Protein AF-A0A938SG08-F1 (afdb_monomer_lite)

pLDDT: mean 82.64, std 17.96, range [33.72, 98.5]

Sequence (272 aa):
MPSDNRFRETLALLFSLLLSTTVLPAADKDSDGDGLSDELEQELALLPAVKQELRPVCASKDEKYTDEQAKVNAPDILSLEACHVGGPRLLFKVTFARPPVFANAAFIIYADFDNNPATGRQDEPSHRGVDVMVALVNDQMSLSFHNPAFRAENTAIVGAKRVGNAAYITLDTVLPDKADKIPLGLHLLSQRQGGRGDSTPHVVAELPRSAQQEVPKVTRKGTPDLRPLSDYRFHNGLAKLEKLEDKGLTHKQVAPAQPIQFGRPKPAPIFA

Structure (mmCIF, N/CA/C/O backbone):
data_AF-A0A938SG08-F1
#
_entry.id   AF-A0A938SG08-F1
#
loop_
_atom_site.group_PDB
_atom_site.id
_atom_site.type_symbol
_atom_site.label_atom_id
_atom_site.label_alt_id
_atom_site.label_comp_id
_atom_site.label_asym_id
_atom_site.label_entity_id
_atom_site.label_seq_id
_atom_site.pdbx_PDB_ins_code
_atom_site.Cartn_x
_atom_site.Cartn_y
_atom_site.Cartn_z
_atom_site.occupancy
_atom_site.B_iso_or_equiv
_atom_site.auth_seq_id
_atom_site.auth_comp_id
_atom_site.auth_asym_id
_atom_site.auth_atom_id
_atom_site.pdbx_PDB_model_num
ATOM 1 N N . MET A 1 1 ? 10.155 84.539 38.901 1.00 33.72 1 MET A N 1
ATOM 2 C CA . MET A 1 1 ? 9.630 83.367 39.639 1.00 33.72 1 MET A CA 1
ATOM 3 C C . MET A 1 1 ? 8.202 83.099 39.172 1.00 33.72 1 MET A C 1
ATOM 5 O O . MET A 1 1 ? 7.560 84.057 38.768 1.00 33.72 1 MET A O 1
ATOM 9 N N . PRO A 1 2 ? 7.781 81.828 39.091 1.00 54.47 2 PRO A N 1
ATOM 10 C CA . PRO A 1 2 ? 7.306 81.218 37.843 1.00 54.47 2 PRO A CA 1
ATOM 11 C C . PRO A 1 2 ? 5.842 80.746 37.889 1.00 54.47 2 PRO A C 1
ATOM 13 O O . PRO A 1 2 ? 5.241 80.707 38.958 1.00 54.47 2 PRO A O 1
ATOM 16 N N . SER A 1 3 ? 5.311 80.348 36.728 1.00 45.09 3 SER A N 1
ATOM 17 C CA . SER A 1 3 ? 4.481 79.144 36.475 1.00 45.09 3 SER A CA 1
ATOM 18 C C . SER A 1 3 ? 3.617 79.350 35.216 1.00 45.09 3 SER A C 1
ATOM 20 O O . SER A 1 3 ? 3.259 80.479 34.906 1.00 45.09 3 SER A O 1
ATOM 22 N N . ASP A 1 4 ? 3.132 78.347 34.493 1.00 50.81 4 ASP A N 1
ATOM 23 C CA . ASP A 1 4 ? 3.703 77.148 33.866 1.00 50.81 4 ASP A CA 1
ATOM 24 C C . ASP A 1 4 ? 2.595 76.599 32.927 1.00 50.81 4 ASP A C 1
ATOM 26 O O . ASP A 1 4 ? 1.425 76.917 33.133 1.00 50.81 4 ASP A O 1
ATOM 30 N N . ASN A 1 5 ? 2.954 75.721 31.980 1.00 45.94 5 ASN A N 1
ATOM 31 C CA . ASN A 1 5 ? 2.087 74.767 31.236 1.00 45.94 5 ASN A CA 1
ATOM 32 C C . ASN A 1 5 ? 1.083 75.323 30.195 1.00 45.94 5 ASN A C 1
ATOM 34 O O . ASN A 1 5 ? 0.152 76.041 30.526 1.00 45.94 5 ASN A O 1
ATOM 38 N N . ARG A 1 6 ? 1.235 75.113 28.872 1.00 49.12 6 ARG A N 1
ATOM 39 C CA . ARG A 1 6 ? 1.272 73.885 28.021 1.00 49.12 6 ARG A CA 1
ATOM 40 C C . ARG A 1 6 ? -0.013 73.029 28.013 1.00 49.12 6 ARG A C 1
ATOM 42 O O . ARG A 1 6 ? -0.552 72.736 29.069 1.00 49.12 6 ARG A O 1
ATOM 49 N N . PHE A 1 7 ? -0.309 72.492 26.810 1.00 44.06 7 PHE A N 1
ATOM 50 C CA . PHE A 1 7 ? -1.315 71.470 26.410 1.00 44.06 7 PHE A CA 1
ATOM 51 C C . PHE A 1 7 ? -2.740 72.045 26.150 1.00 44.06 7 PHE A C 1
ATOM 53 O O . PHE A 1 7 ? -3.183 72.883 26.913 1.00 44.06 7 PHE A O 1
ATOM 60 N N . ARG A 1 8 ? -3.540 71.692 25.119 1.00 45.06 8 ARG A N 1
ATOM 61 C CA . ARG A 1 8 ? -3.579 70.533 24.200 1.00 45.06 8 ARG A CA 1
ATOM 62 C C . ARG A 1 8 ? -4.667 70.675 23.103 1.00 45.06 8 ARG A C 1
ATOM 64 O O . ARG A 1 8 ? -5.687 71.286 23.380 1.00 45.06 8 ARG A O 1
ATOM 71 N N . GLU A 1 9 ? -4.455 69.961 21.980 1.00 45.62 9 GLU A N 1
ATOM 72 C CA . GLU A 1 9 ? -5.449 69.211 21.151 1.00 45.62 9 GLU A CA 1
ATOM 73 C C . GLU A 1 9 ? -6.459 69.997 20.273 1.00 45.62 9 GLU A C 1
ATOM 75 O O . GLU A 1 9 ? -6.878 71.082 20.628 1.00 45.62 9 GLU A O 1
ATOM 80 N N . THR A 1 10 ? -6.897 69.564 19.079 1.00 44.88 10 THR A N 1
ATOM 81 C CA . THR A 1 10 ? -6.911 68.247 18.405 1.00 44.88 10 THR A CA 1
ATOM 82 C C . THR A 1 10 ? -7.099 68.473 16.887 1.00 44.88 10 THR A C 1
ATOM 84 O O . THR A 1 10 ? -8.020 69.185 16.496 1.00 44.88 10 THR A O 1
ATOM 87 N N . LEU A 1 11 ? -6.297 67.851 16.010 1.00 43.88 11 LEU A N 1
ATOM 88 C CA . LEU A 1 11 ? -6.600 67.748 14.570 1.00 43.88 11 LEU A CA 1
ATOM 89 C C . LEU A 1 11 ? -6.639 66.261 14.200 1.00 43.88 11 LEU A C 1
ATOM 91 O O . LEU A 1 11 ? -5.627 65.565 14.280 1.00 43.88 11 LEU A O 1
ATOM 95 N N . ALA A 1 12 ? -7.836 65.768 13.889 1.00 43.56 12 ALA A N 1
ATOM 96 C CA . ALA A 1 12 ? -8.117 64.362 13.634 1.00 43.56 12 ALA A CA 1
ATOM 97 C C . ALA A 1 12 ? -7.621 63.931 12.244 1.00 43.56 12 ALA A C 1
ATOM 99 O O . ALA A 1 12 ? -8.048 64.473 11.225 1.00 43.56 12 ALA A O 1
ATOM 100 N N . LEU A 1 13 ? -6.744 62.926 12.211 1.00 42.75 13 LEU A N 1
ATOM 101 C CA . LEU A 1 13 ? -6.350 62.207 11.002 1.00 42.75 13 LEU A CA 1
ATOM 102 C C . LEU A 1 13 ? -7.335 61.044 10.781 1.00 42.75 13 LEU A C 1
ATOM 104 O O . LEU A 1 13 ? -7.407 60.131 11.602 1.00 42.75 13 LEU A O 1
ATOM 108 N N . LEU A 1 14 ? -8.086 61.068 9.676 1.00 41.94 14 LEU A N 1
ATOM 109 C CA . LEU A 1 14 ? -8.883 59.929 9.214 1.00 41.94 14 LEU A CA 1
ATOM 110 C C . LEU A 1 14 ? -7.944 58.864 8.623 1.00 41.94 14 LEU A C 1
ATOM 112 O O . LEU A 1 14 ? -7.430 59.026 7.519 1.00 41.94 14 LEU A O 1
ATOM 116 N N . PHE A 1 15 ? -7.740 57.764 9.346 1.00 43.41 15 PHE A N 1
ATOM 117 C CA . PHE A 1 15 ? -7.123 56.547 8.818 1.00 43.41 15 PHE A CA 1
ATOM 118 C C . PHE A 1 15 ? -8.237 55.627 8.301 1.00 43.41 15 PHE A C 1
ATOM 120 O O . PHE A 1 15 ? -8.986 55.043 9.081 1.00 43.41 15 PHE A O 1
ATOM 127 N N . SER A 1 16 ? -8.379 55.524 6.978 1.00 45.75 16 SER A N 1
ATOM 128 C CA . SER A 1 16 ? -9.264 54.541 6.348 1.00 45.75 16 SER A CA 1
ATOM 129 C C . SER A 1 16 ? -8.534 53.197 6.301 1.00 45.75 16 SER A C 1
ATOM 131 O O . SER A 1 16 ? -7.593 53.012 5.530 1.00 45.75 16 SER A O 1
ATOM 133 N N . LEU A 1 17 ? -8.918 52.284 7.193 1.00 42.62 17 LEU A N 1
ATOM 134 C CA . LEU A 1 17 ? -8.375 50.934 7.284 1.00 42.62 17 LEU A CA 1
ATOM 135 C C . LEU A 1 17 ? -9.114 50.041 6.272 1.00 42.62 17 LEU A C 1
ATOM 137 O O . LEU A 1 17 ? -10.228 49.591 6.535 1.00 42.62 17 LEU A O 1
ATOM 141 N N . LEU A 1 18 ? -8.509 49.793 5.104 1.00 44.12 18 LEU A N 1
ATOM 142 C CA . LEU A 1 18 ? -8.930 48.696 4.229 1.00 44.12 18 LEU A CA 1
ATOM 143 C C . LEU A 1 18 ? -8.655 47.370 4.957 1.00 44.12 18 LEU A C 1
ATOM 145 O O . LEU A 1 18 ? -7.508 46.934 5.058 1.00 44.12 18 LEU A O 1
ATOM 149 N N . LEU A 1 19 ? -9.706 46.724 5.466 1.00 45.16 19 LEU A N 1
ATOM 150 C CA . LEU A 1 19 ? -9.659 45.326 5.890 1.00 45.16 19 LEU A CA 1
ATOM 151 C C . LEU A 1 19 ? -9.521 44.447 4.637 1.00 45.16 19 LEU A C 1
ATOM 153 O O . LEU A 1 19 ? -10.510 44.070 4.012 1.00 45.16 19 LEU A O 1
ATOM 157 N N . SER A 1 20 ? -8.285 44.121 4.265 1.00 48.75 20 SER A N 1
ATOM 158 C CA . SER A 1 20 ? -8.005 42.992 3.378 1.00 48.75 20 SER A CA 1
ATOM 159 C C . SER A 1 20 ? -8.325 41.705 4.137 1.00 48.75 20 SER A C 1
ATOM 161 O O . SER A 1 20 ? -7.532 41.242 4.954 1.00 48.75 20 SER A O 1
ATOM 163 N N . THR A 1 21 ? -9.503 41.133 3.899 1.00 49.81 21 THR A N 1
ATOM 164 C CA . THR A 1 21 ? -9.855 39.783 4.342 1.00 49.81 21 THR A CA 1
ATOM 165 C C . THR A 1 21 ? -9.034 38.783 3.540 1.00 49.81 21 THR A C 1
ATOM 167 O O . THR A 1 21 ? -9.417 38.333 2.462 1.00 49.81 21 THR A O 1
ATOM 170 N N . THR A 1 22 ? -7.858 38.437 4.055 1.00 47.00 22 THR A N 1
ATOM 171 C CA . THR A 1 22 ? -7.107 37.280 3.577 1.00 47.00 22 THR A CA 1
ATOM 172 C C . THR A 1 22 ? -7.912 36.037 3.938 1.00 47.00 22 THR A C 1
ATOM 174 O O . THR A 1 22 ? -7.916 35.610 5.093 1.00 47.00 22 THR A O 1
ATOM 177 N N . VAL A 1 23 ? -8.638 35.484 2.966 1.00 49.00 23 VAL A N 1
ATOM 178 C CA . VAL A 1 23 ? -9.197 34.134 3.061 1.00 49.00 23 VAL A CA 1
ATOM 179 C C . VAL A 1 23 ? -8.004 33.185 3.113 1.00 49.00 23 VAL A C 1
ATOM 181 O O . VAL A 1 23 ? -7.408 32.863 2.088 1.00 49.00 23 VAL A O 1
ATOM 184 N N . LEU A 1 24 ? -7.596 32.809 4.323 1.00 42.16 24 LEU A N 1
ATOM 185 C CA . LEU A 1 24 ? -6.696 31.681 4.499 1.00 42.16 24 LEU A CA 1
A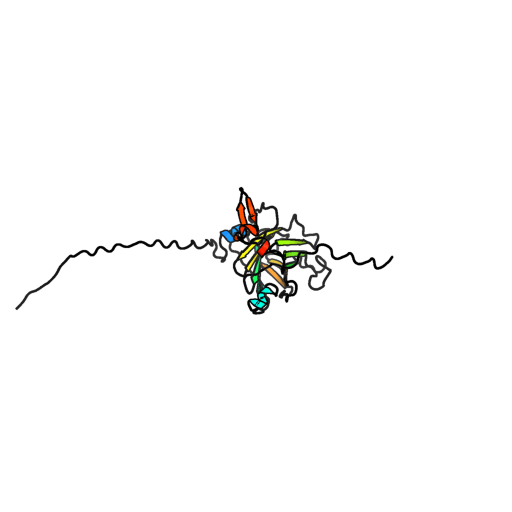TOM 186 C C . LEU A 1 24 ? -7.444 30.440 3.989 1.00 42.16 24 LEU A C 1
ATOM 188 O O . LEU A 1 24 ? -8.592 30.246 4.403 1.00 42.16 24 LEU A O 1
ATOM 192 N N . PRO A 1 25 ? -6.865 29.631 3.082 1.00 49.00 25 PRO A N 1
ATOM 193 C CA . PRO A 1 25 ? -7.415 28.314 2.795 1.00 49.00 25 PRO A CA 1
ATOM 194 C C . PRO A 1 25 ? -7.646 27.586 4.120 1.00 49.00 25 PRO A C 1
ATOM 196 O O . PRO A 1 25 ? -6.759 27.557 4.976 1.00 49.00 25 PRO A O 1
ATOM 199 N N . ALA A 1 26 ? -8.867 27.085 4.314 1.00 53.28 26 ALA A N 1
ATOM 200 C CA . ALA A 1 26 ? -9.184 26.260 5.466 1.00 53.28 26 ALA A CA 1
ATOM 201 C C . ALA A 1 26 ? -8.194 25.094 5.462 1.00 53.28 26 ALA A C 1
ATOM 203 O O . ALA A 1 26 ? -8.104 24.375 4.471 1.00 53.28 26 ALA A O 1
ATOM 204 N N . ALA A 1 27 ? -7.398 24.970 6.523 1.00 59.72 27 ALA A N 1
ATOM 205 C CA . ALA A 1 27 ? -6.615 23.766 6.719 1.00 59.72 27 ALA A CA 1
ATOM 206 C C . ALA A 1 27 ? -7.602 22.599 6.791 1.00 59.72 27 ALA A C 1
ATOM 208 O O . ALA A 1 27 ? -8.601 22.695 7.515 1.00 59.72 27 ALA A O 1
ATOM 209 N N . ASP A 1 28 ? -7.342 21.543 6.025 1.00 78.25 28 ASP A N 1
ATOM 210 C CA . ASP A 1 28 ? -8.148 20.335 6.104 1.00 78.25 28 ASP A CA 1
ATOM 211 C C . ASP A 1 28 ? -8.128 19.851 7.557 1.00 78.25 28 ASP A C 1
ATOM 213 O O . ASP A 1 28 ? -7.075 19.769 8.194 1.00 78.25 28 ASP A O 1
ATOM 217 N N . LYS A 1 29 ? -9.316 19.632 8.117 1.00 89.31 29 LYS A N 1
ATOM 218 C CA . LYS A 1 29 ? -9.482 19.243 9.517 1.00 89.31 29 LYS A CA 1
ATOM 219 C C . LYS A 1 29 ? -8.911 17.838 9.712 1.00 89.31 29 LYS A C 1
ATOM 221 O O . LYS A 1 29 ? -9.226 16.969 8.916 1.00 89.31 29 LYS A O 1
ATOM 226 N N . ASP A 1 30 ? -8.105 17.647 10.748 1.00 91.94 30 ASP A N 1
ATOM 227 C CA . ASP A 1 30 ? -7.587 16.360 11.233 1.00 91.94 30 ASP A CA 1
ATOM 228 C C . ASP A 1 30 ? -8.098 16.225 12.675 1.00 91.94 30 ASP A C 1
ATOM 230 O O . ASP A 1 30 ? -7.676 16.972 13.567 1.00 91.94 30 ASP A O 1
ATOM 234 N N . SER A 1 31 ? -9.136 15.410 12.876 1.00 91.19 31 SER A N 1
ATOM 235 C CA . SER A 1 31 ? -9.877 15.378 14.143 1.00 91.19 31 SER A CA 1
ATOM 236 C C . SER A 1 31 ? -9.191 14.582 15.245 1.00 91.19 31 SER A C 1
ATOM 238 O O . SER A 1 31 ? -9.491 14.823 16.419 1.00 91.19 31 SER A O 1
ATOM 240 N N . ASP A 1 32 ? -8.310 13.647 14.904 1.00 90.38 32 ASP A N 1
ATOM 241 C CA . ASP A 1 32 ? -7.647 12.757 15.859 1.00 90.38 32 ASP A CA 1
ATOM 242 C C . ASP A 1 32 ? -6.125 12.978 15.966 1.00 90.38 32 ASP A C 1
ATOM 244 O O . ASP A 1 32 ? -5.476 12.442 16.876 1.00 90.38 32 ASP A O 1
ATOM 248 N N . GLY A 1 33 ? -5.573 13.852 15.121 1.00 91.12 33 GLY A N 1
ATOM 249 C CA . GLY A 1 33 ? -4.184 14.288 15.144 1.00 91.12 33 GLY A CA 1
ATOM 250 C C . GLY A 1 33 ? -3.214 13.214 14.665 1.00 91.12 33 GLY A C 1
ATOM 251 O O . GLY A 1 33 ? -2.090 13.136 15.184 1.00 91.12 33 GLY A O 1
ATOM 252 N N . ASP A 1 34 ? -3.642 12.337 13.760 1.00 88.88 34 ASP A N 1
ATOM 253 C CA . ASP A 1 34 ? -2.812 11.276 13.196 1.00 88.88 34 ASP A CA 1
ATOM 254 C C . ASP A 1 34 ? -2.030 11.701 11.937 1.00 88.88 34 ASP A C 1
ATOM 256 O O . ASP A 1 34 ? -1.117 10.990 11.498 1.00 88.88 34 ASP A O 1
ATOM 260 N N . GLY A 1 35 ? -2.298 12.911 11.433 1.00 90.88 35 GLY A N 1
ATOM 261 C CA . GLY A 1 35 ? -1.663 13.485 10.252 1.00 90.88 35 GLY A CA 1
ATOM 262 C C . GLY A 1 35 ? -2.373 13.162 8.935 1.00 90.88 35 GLY A C 1
ATOM 263 O O . GLY A 1 35 ? -1.843 13.509 7.874 1.00 90.88 35 GLY A O 1
ATOM 264 N N . LEU A 1 36 ? -3.537 12.511 8.974 1.00 91.38 36 LEU A N 1
ATOM 265 C CA . LEU A 1 36 ? -4.473 12.374 7.864 1.00 91.38 36 LEU A CA 1
ATOM 266 C C . LEU A 1 36 ? -5.603 13.393 8.043 1.00 91.38 36 LEU A C 1
ATOM 268 O O . LEU A 1 36 ? -6.063 13.656 9.145 1.00 91.38 36 LEU A O 1
ATOM 272 N N . SER A 1 37 ? -6.056 14.007 6.951 1.00 92.56 37 SER A N 1
ATOM 273 C CA . SER A 1 37 ? -7.246 14.853 7.032 1.00 92.56 37 SER A CA 1
ATOM 274 C C . SER A 1 37 ? -8.517 14.009 7.094 1.00 92.56 37 SER A C 1
ATOM 276 O O . SER A 1 37 ? -8.606 12.985 6.416 1.00 92.56 37 SER A O 1
ATOM 278 N N . ASP A 1 38 ? -9.548 14.514 7.774 1.00 89.56 38 ASP A N 1
ATOM 279 C CA . ASP A 1 38 ? -10.891 13.928 7.853 1.00 89.56 38 ASP A CA 1
ATOM 280 C C . ASP A 1 38 ? -11.427 13.568 6.447 1.00 89.56 38 ASP A C 1
ATOM 282 O O . ASP A 1 38 ? -12.148 12.585 6.269 1.00 89.56 38 ASP A O 1
ATOM 286 N N . GLU A 1 39 ? -11.104 14.379 5.430 1.00 89.19 39 GLU A N 1
ATOM 287 C CA . GLU A 1 39 ? -11.477 14.127 4.033 1.00 89.19 39 GLU A CA 1
ATOM 288 C C . GLU A 1 39 ? -10.722 12.928 3.444 1.00 89.19 39 GLU A C 1
ATOM 290 O O . GLU A 1 39 ? -11.343 12.036 2.860 1.00 89.19 39 GLU A O 1
ATOM 295 N N . LEU A 1 40 ? -9.398 12.872 3.622 1.00 90.25 40 LEU A N 1
ATOM 296 C CA . LEU A 1 40 ? -8.583 11.743 3.177 1.00 90.25 40 LEU A CA 1
ATOM 297 C C . LEU A 1 40 ? -9.031 10.447 3.856 1.00 90.25 40 LEU A C 1
ATOM 299 O O . LEU A 1 40 ? -9.154 9.411 3.204 1.00 90.25 40 LEU A O 1
ATOM 303 N N . GLU A 1 41 ? -9.316 10.502 5.149 1.00 92.50 41 GLU A N 1
ATOM 304 C CA . GLU A 1 41 ? -9.817 9.366 5.909 1.00 92.50 41 GLU A CA 1
ATOM 305 C C . GLU A 1 41 ? -11.151 8.863 5.362 1.00 92.50 41 GLU A C 1
ATOM 307 O O . GLU A 1 41 ? -11.314 7.663 5.141 1.00 92.50 41 GLU A O 1
ATOM 312 N N . GLN A 1 42 ? -12.085 9.759 5.043 1.00 90.75 42 GLN A N 1
ATOM 313 C CA . GLN A 1 42 ? -13.345 9.379 4.403 1.00 90.75 42 GLN A CA 1
ATOM 314 C C . GLN A 1 42 ? -13.128 8.729 3.031 1.00 90.75 42 GLN A C 1
ATOM 316 O O . GLN A 1 42 ? -13.762 7.714 2.726 1.00 90.75 42 GLN A O 1
ATOM 321 N N . GLU A 1 43 ? -12.220 9.261 2.207 1.00 89.62 43 GLU A N 1
ATOM 322 C CA . GLU A 1 43 ? -11.871 8.665 0.910 1.00 89.62 43 GLU A CA 1
ATOM 323 C C . GLU A 1 43 ? -11.239 7.271 1.046 1.00 89.62 43 GLU A C 1
ATOM 325 O O . GLU A 1 43 ? -11.463 6.398 0.200 1.00 89.62 43 GLU A O 1
ATOM 330 N N . LEU A 1 44 ? -10.475 7.060 2.118 1.00 92.69 44 LEU A N 1
ATOM 331 C CA . LEU A 1 44 ? -9.842 5.793 2.478 1.00 92.69 44 LEU A CA 1
ATOM 332 C C . LEU A 1 44 ? -10.768 4.858 3.270 1.00 92.69 44 LEU A C 1
ATOM 334 O O . LEU A 1 44 ? -10.342 3.764 3.646 1.00 92.69 44 LEU A O 1
ATOM 338 N N . ALA A 1 45 ? -12.028 5.250 3.487 1.00 93.38 45 ALA A N 1
ATOM 339 C CA . ALA A 1 45 ? -13.008 4.528 4.293 1.00 93.38 45 ALA A CA 1
ATOM 340 C C . ALA A 1 45 ? -12.526 4.251 5.734 1.00 93.38 45 ALA A C 1
ATOM 342 O O . ALA A 1 45 ? -12.722 3.161 6.277 1.00 93.38 45 ALA A O 1
ATOM 343 N N . LEU A 1 46 ? -11.900 5.242 6.356 1.00 93.06 46 LEU A N 1
ATOM 344 C CA . LEU A 1 46 ? -11.452 5.252 7.748 1.00 93.06 46 LEU A CA 1
ATOM 345 C C . LEU A 1 46 ? -12.446 6.034 8.624 1.00 93.06 46 LEU A C 1
ATOM 347 O O . LEU A 1 46 ? -13.409 6.621 8.123 1.00 93.06 46 LEU A O 1
ATOM 351 N N . LEU A 1 47 ? -12.258 5.985 9.944 1.00 91.62 47 LEU A N 1
ATOM 352 C CA . LEU A 1 47 ? -13.066 6.741 10.903 1.00 91.62 47 LEU A CA 1
ATOM 353 C C . LEU A 1 47 ? -12.294 7.990 11.337 1.00 91.62 47 LEU A C 1
ATOM 355 O O . LEU A 1 47 ? -11.349 7.810 12.095 1.00 91.62 47 LEU A O 1
ATOM 359 N N . PRO A 1 48 ? -12.750 9.213 11.000 1.00 90.81 48 PRO A N 1
ATOM 360 C CA . PRO A 1 48 ? -11.966 10.421 11.269 1.00 90.81 48 PRO A CA 1
ATOM 361 C C . PRO A 1 48 ? -11.647 10.741 12.730 1.00 90.81 48 PRO A C 1
ATOM 363 O O . PRO A 1 48 ? -10.874 11.630 13.044 1.00 90.81 48 PRO A O 1
ATOM 366 N N . ALA A 1 49 ? -12.331 10.084 13.662 1.00 89.25 49 ALA A N 1
ATOM 367 C CA . ALA A 1 49 ? -12.139 10.297 15.092 1.00 89.25 49 ALA A CA 1
ATOM 368 C C . ALA A 1 49 ? -11.265 9.207 15.739 1.00 89.25 49 ALA A C 1
ATOM 370 O O . ALA A 1 49 ? -11.236 9.110 16.968 1.00 89.25 49 ALA A O 1
ATOM 371 N N . VAL A 1 50 ? -10.645 8.329 14.944 1.00 90.12 50 VAL A N 1
ATOM 372 C CA . VAL A 1 50 ? -9.919 7.150 15.425 1.00 90.12 50 VAL A CA 1
ATOM 373 C C . VAL A 1 50 ? -8.525 7.126 14.823 1.00 90.12 50 VAL A C 1
ATOM 375 O O . VAL A 1 50 ? -8.341 6.692 13.692 1.00 90.12 50 VAL A O 1
ATOM 378 N N . LYS A 1 51 ? -7.545 7.468 15.659 1.00 92.62 51 LYS A N 1
ATOM 379 C CA . LYS A 1 51 ? -6.139 7.572 15.276 1.00 92.62 51 LYS A CA 1
ATOM 380 C C . LYS A 1 51 ? -5.608 6.309 14.597 1.00 92.62 51 LYS A C 1
ATOM 382 O O . LYS A 1 51 ? -5.641 5.229 15.197 1.00 92.62 51 LYS A O 1
ATOM 387 N N . GLN A 1 52 ? -5.002 6.450 13.417 1.00 94.62 52 GLN A N 1
ATOM 388 C CA . GLN A 1 52 ? -4.325 5.346 12.738 1.00 94.62 52 GLN A CA 1
ATOM 389 C C . GLN A 1 52 ? -2.867 5.195 13.197 1.00 94.62 52 GLN A C 1
ATOM 391 O O . GLN A 1 52 ? -1.983 5.994 12.889 1.00 94.62 52 GLN A O 1
ATOM 396 N N . GLU A 1 53 ? -2.569 4.107 13.911 1.00 92.75 53 GLU A N 1
ATOM 397 C CA . GLU A 1 53 ? -1.204 3.798 14.359 1.00 92.75 53 GLU A CA 1
ATOM 398 C C . GLU A 1 53 ? -0.393 3.047 13.294 1.00 92.75 53 GLU A C 1
ATOM 400 O O . GLU A 1 53 ? -0.176 1.835 13.389 1.00 92.75 53 GLU A O 1
ATOM 405 N N . LEU A 1 54 ? 0.080 3.766 12.275 1.00 96.00 54 LEU A N 1
ATOM 406 C CA . LEU A 1 54 ? 0.969 3.212 11.252 1.00 96.00 54 LEU A CA 1
ATOM 407 C C . LEU A 1 54 ? 2.277 2.686 11.865 1.00 96.00 54 LEU A C 1
ATOM 409 O O . LEU A 1 54 ? 2.993 3.387 12.583 1.00 96.00 54 LEU A O 1
ATOM 413 N N . ARG A 1 55 ? 2.591 1.420 11.575 1.00 96.69 55 ARG A N 1
ATOM 414 C CA . ARG A 1 55 ? 3.821 0.747 11.996 1.00 96.69 55 ARG A CA 1
ATOM 415 C C . ARG A 1 55 ? 4.736 0.527 10.795 1.00 96.69 55 ARG A C 1
ATOM 417 O O . ARG A 1 55 ? 4.257 0.050 9.766 1.00 96.69 55 ARG A O 1
ATOM 424 N N . PRO A 1 56 ? 6.043 0.814 10.912 1.00 96.81 56 PRO A N 1
ATOM 425 C CA . PRO A 1 56 ? 7.005 0.472 9.873 1.00 96.81 56 PRO A CA 1
ATOM 426 C C . PRO A 1 56 ? 7.013 -1.036 9.608 1.00 96.81 56 PRO A C 1
ATOM 428 O O . PRO A 1 56 ? 7.105 -1.828 10.545 1.00 96.81 56 PRO A O 1
ATOM 431 N N . VAL A 1 57 ? 6.943 -1.421 8.336 1.00 97.06 57 VAL A N 1
ATOM 432 C CA . VAL A 1 57 ? 7.013 -2.818 7.882 1.00 97.06 57 VAL A CA 1
ATOM 433 C C . VAL A 1 57 ? 8.355 -3.075 7.211 1.00 97.06 57 VAL A C 1
ATOM 435 O O . VAL A 1 57 ? 9.117 -3.938 7.637 1.00 97.06 57 VAL A O 1
ATOM 438 N N . CYS A 1 58 ? 8.668 -2.306 6.169 1.00 94.62 58 CYS A N 1
ATOM 439 C CA . CYS A 1 58 ? 9.928 -2.421 5.449 1.00 94.62 58 CYS A CA 1
ATOM 440 C C . CYS A 1 58 ? 10.356 -1.073 4.865 1.00 94.62 58 CYS A C 1
ATOM 442 O O . CYS A 1 58 ? 9.571 -0.128 4.766 1.00 94.62 58 CYS A O 1
ATOM 444 N N . ALA A 1 59 ? 11.627 -0.997 4.487 1.00 94.19 59 ALA A N 1
ATOM 445 C CA . ALA A 1 59 ? 12.214 0.151 3.819 1.00 94.19 59 ALA A CA 1
ATOM 446 C C . ALA A 1 59 ? 13.086 -0.317 2.652 1.00 94.19 59 ALA A C 1
ATOM 448 O O . ALA A 1 59 ? 13.617 -1.431 2.678 1.00 94.19 59 ALA A O 1
ATOM 449 N N . SER A 1 60 ? 13.239 0.544 1.651 1.00 93.88 60 SER A N 1
ATOM 450 C CA . SER A 1 60 ? 14.248 0.399 0.599 1.00 93.88 60 SER A CA 1
ATOM 451 C C . SER A 1 60 ? 15.217 1.579 0.662 1.00 93.88 60 SER A C 1
ATOM 453 O O . SER A 1 60 ? 15.024 2.544 1.408 1.00 93.88 60 SER A O 1
ATOM 455 N N . LYS A 1 61 ? 16.321 1.463 -0.068 1.00 94.50 61 LYS A N 1
ATOM 456 C CA . LYS A 1 61 ? 17.299 2.543 -0.181 1.00 94.50 61 LYS A CA 1
ATOM 457 C C . LYS A 1 61 ? 16.769 3.603 -1.142 1.00 94.50 61 LYS A C 1
ATOM 459 O O . LYS A 1 61 ? 16.305 3.263 -2.217 1.00 94.50 61 LYS A O 1
ATOM 464 N N . ASP A 1 62 ? 16.951 4.868 -0.785 1.00 96.06 62 ASP A N 1
ATOM 465 C CA . ASP A 1 62 ? 16.760 5.984 -1.713 1.00 96.06 62 ASP A CA 1
ATOM 466 C C . ASP A 1 62 ? 17.805 5.891 -2.838 1.00 96.06 62 ASP A C 1
ATOM 468 O O . ASP A 1 62 ? 19.014 6.008 -2.589 1.00 96.06 62 ASP A O 1
ATOM 472 N N . GLU A 1 63 ? 17.353 5.656 -4.070 1.00 95.50 63 GLU A N 1
ATOM 473 C CA . GLU A 1 63 ? 18.226 5.580 -5.244 1.00 95.50 63 GLU A CA 1
ATOM 474 C C . GLU A 1 63 ? 18.682 6.970 -5.716 1.00 95.50 63 GLU A C 1
ATOM 476 O O . GLU A 1 63 ? 19.577 7.074 -6.562 1.00 95.50 63 GLU A O 1
ATOM 481 N N . LYS A 1 64 ? 18.111 8.046 -5.155 1.00 95.44 64 LYS A N 1
ATOM 482 C CA . LYS A 1 64 ? 18.454 9.448 -5.431 1.00 95.44 64 LYS A CA 1
ATOM 483 C C . LYS A 1 64 ? 18.400 9.782 -6.914 1.00 95.44 64 LYS A C 1
ATOM 485 O O . LYS A 1 64 ? 19.248 10.515 -7.431 1.00 95.44 64 LYS A O 1
ATOM 490 N N . TYR A 1 65 ? 17.404 9.237 -7.611 1.00 95.31 65 TYR A N 1
ATOM 491 C CA . TYR A 1 65 ? 17.228 9.506 -9.031 1.00 95.31 65 TYR A CA 1
ATOM 492 C C . TYR A 1 65 ? 17.129 11.004 -9.293 1.00 95.31 65 TYR A C 1
ATOM 494 O O . TYR A 1 65 ? 16.419 11.728 -8.594 1.00 95.31 65 TYR A O 1
ATOM 502 N N . THR A 1 66 ? 17.808 11.459 -10.341 1.00 95.88 66 THR A N 1
ATOM 503 C CA . THR A 1 66 ? 17.545 12.769 -10.936 1.00 95.88 66 THR A CA 1
ATOM 504 C C . THR A 1 66 ? 16.170 12.777 -11.605 1.00 95.88 66 THR A C 1
ATOM 506 O O . THR A 1 66 ? 15.565 11.726 -11.836 1.00 95.88 66 THR A O 1
ATOM 509 N N . ASP A 1 67 ? 15.669 13.956 -11.971 1.00 93.00 67 ASP A N 1
ATOM 510 C CA . ASP A 1 67 ? 14.369 14.072 -12.644 1.00 93.00 67 ASP A CA 1
ATOM 511 C C . ASP A 1 67 ? 14.315 13.307 -13.971 1.00 93.00 67 ASP A C 1
ATOM 513 O O . ASP A 1 67 ? 13.287 12.719 -14.297 1.00 93.00 67 ASP A O 1
ATOM 517 N N . GLU A 1 68 ? 15.423 13.241 -14.715 1.00 93.69 68 GLU A N 1
ATOM 518 C CA . GLU A 1 68 ? 15.484 12.466 -15.958 1.00 93.69 68 GLU A CA 1
ATOM 519 C C . GLU A 1 68 ? 15.503 10.957 -15.705 1.00 93.69 68 GLU A C 1
ATOM 521 O O . GLU A 1 68 ? 14.829 10.199 -16.402 1.00 93.69 68 GLU A O 1
ATOM 526 N N . GLN A 1 69 ? 16.204 10.508 -14.663 1.00 95.31 69 GLN A N 1
ATOM 527 C CA . GLN A 1 69 ? 16.200 9.098 -14.269 1.00 95.31 69 GLN A CA 1
ATOM 528 C C . GLN A 1 69 ? 14.817 8.656 -13.776 1.00 95.31 69 GLN A C 1
ATOM 530 O O . GLN A 1 69 ? 14.361 7.568 -14.120 1.00 95.31 69 GLN A O 1
ATOM 535 N N . ALA A 1 70 ? 14.105 9.518 -13.048 1.00 93.38 70 ALA A N 1
ATOM 536 C CA . ALA A 1 70 ? 12.754 9.243 -12.564 1.00 93.38 70 ALA A CA 1
ATOM 537 C C . ALA A 1 70 ? 11.712 9.084 -13.688 1.00 93.38 70 ALA A C 1
ATOM 539 O O . ALA A 1 70 ? 10.683 8.442 -13.486 1.00 93.38 70 ALA A O 1
ATOM 540 N N . LYS A 1 71 ? 11.958 9.640 -14.884 1.00 91.31 71 LYS A N 1
ATOM 541 C CA . LYS A 1 71 ? 11.077 9.447 -16.052 1.00 91.31 71 LYS A CA 1
ATOM 542 C C . LYS A 1 71 ? 11.210 8.053 -16.663 1.00 91.31 71 LYS A C 1
ATOM 544 O O . LYS A 1 71 ? 10.251 7.562 -17.260 1.00 91.31 71 LYS A O 1
ATOM 549 N N . VAL A 1 72 ? 12.379 7.426 -16.543 1.00 94.69 72 VAL A N 1
ATOM 550 C CA . VAL A 1 72 ? 12.676 6.134 -17.183 1.00 94.69 72 VAL A CA 1
ATOM 551 C C . VAL A 1 72 ? 12.650 4.963 -16.210 1.00 94.69 72 VAL A C 1
ATOM 553 O O . VAL A 1 72 ? 12.311 3.861 -16.625 1.00 94.69 72 VAL A O 1
ATOM 556 N N . ASN A 1 73 ? 12.950 5.186 -14.931 1.00 96.00 73 ASN A N 1
ATOM 557 C CA . ASN A 1 73 ? 12.949 4.150 -13.900 1.00 96.00 73 ASN A CA 1
ATOM 558 C C . ASN A 1 73 ? 11.583 4.005 -13.226 1.00 96.00 73 ASN A C 1
ATOM 560 O O . ASN A 1 73 ? 10.698 4.856 -13.349 1.00 96.00 73 ASN A O 1
ATOM 564 N N . ALA A 1 74 ? 11.402 2.892 -12.522 1.00 96.00 74 ALA A N 1
ATOM 565 C CA . ALA A 1 74 ? 10.225 2.688 -11.697 1.00 96.00 74 ALA A CA 1
ATOM 566 C C . ALA A 1 74 ? 10.181 3.701 -10.533 1.00 96.00 74 ALA A C 1
ATOM 568 O O . ALA A 1 74 ? 11.233 4.203 -10.127 1.00 96.00 74 ALA A O 1
ATOM 569 N N . PRO A 1 75 ? 8.987 4.015 -9.994 1.00 96.62 75 PRO A N 1
ATOM 570 C CA . PRO A 1 75 ? 8.871 4.769 -8.749 1.00 96.62 75 PRO A CA 1
ATOM 571 C C . PRO A 1 75 ? 9.753 4.175 -7.644 1.00 96.62 75 PRO A C 1
ATOM 573 O O . PRO A 1 75 ? 9.655 2.981 -7.366 1.00 96.62 75 PRO A O 1
ATOM 576 N N . ASP A 1 76 ? 10.592 5.021 -7.054 1.00 97.44 76 ASP A N 1
ATOM 577 C CA . ASP A 1 76 ? 11.600 4.675 -6.046 1.00 97.44 76 ASP A CA 1
ATOM 578 C C . ASP A 1 76 ? 10.946 4.573 -4.662 1.00 97.44 76 ASP A C 1
ATOM 580 O O . ASP A 1 76 ? 10.437 5.576 -4.147 1.00 97.44 76 ASP A O 1
ATOM 584 N N . ILE A 1 77 ? 10.866 3.361 -4.114 1.00 98.19 77 ILE A N 1
ATOM 585 C CA . ILE A 1 77 ? 10.194 3.063 -2.849 1.00 98.19 77 ILE A CA 1
ATOM 586 C C . ILE A 1 77 ? 11.125 3.479 -1.709 1.00 98.19 77 ILE A C 1
ATOM 588 O O . ILE A 1 77 ? 12.302 3.156 -1.700 1.00 98.19 77 ILE A O 1
ATOM 592 N N . LEU A 1 78 ? 10.592 4.143 -0.686 1.00 98.19 78 LEU A N 1
ATOM 593 C CA . LEU A 1 78 ? 11.335 4.431 0.544 1.00 98.19 78 LEU A CA 1
ATOM 594 C C . LEU A 1 78 ? 10.866 3.569 1.705 1.00 98.19 78 LEU A C 1
ATOM 596 O O . LEU A 1 78 ? 11.686 3.006 2.428 1.00 98.19 78 LEU A O 1
ATOM 600 N N . SER A 1 79 ? 9.553 3.456 1.896 1.00 98.00 79 SER A N 1
ATOM 601 C CA . SER A 1 79 ? 9.004 2.716 3.027 1.00 98.00 79 SER A CA 1
ATOM 602 C C . SER A 1 79 ? 7.614 2.164 2.768 1.00 98.00 79 SER A C 1
ATOM 604 O O . SER A 1 79 ? 6.835 2.709 1.983 1.00 98.00 79 SER A O 1
ATOM 606 N N . LEU A 1 80 ? 7.314 1.092 3.493 1.00 98.50 80 LEU A N 1
ATOM 607 C CA . LEU A 1 80 ? 5.975 0.591 3.741 1.00 98.50 80 LEU A CA 1
ATOM 608 C C . LEU A 1 80 ? 5.681 0.726 5.229 1.00 98.50 80 LEU A C 1
ATOM 610 O O . LEU A 1 80 ? 6.421 0.208 6.069 1.00 98.50 80 LEU A O 1
ATOM 614 N N . GLU A 1 81 ? 4.571 1.374 5.538 1.00 98.44 81 GLU A N 1
ATOM 615 C CA . GLU A 1 81 ? 3.963 1.382 6.858 1.00 98.44 81 GLU A CA 1
ATOM 616 C C . GLU A 1 81 ? 2.571 0.756 6.758 1.00 98.44 81 GLU A C 1
ATOM 618 O O . GLU A 1 81 ? 1.904 0.868 5.725 1.00 98.44 81 GLU A O 1
ATOM 623 N N . ALA A 1 82 ? 2.124 0.093 7.819 1.00 98.19 82 ALA A N 1
ATOM 624 C CA . ALA A 1 82 ? 0.805 -0.517 7.855 1.00 98.19 82 ALA A CA 1
ATOM 625 C C . ALA A 1 82 ? 0.163 -0.410 9.239 1.00 98.19 82 ALA A C 1
ATOM 627 O O . ALA A 1 82 ? 0.858 -0.389 10.255 1.00 98.19 82 ALA A O 1
ATOM 628 N N . CYS A 1 83 ? -1.165 -0.376 9.290 1.00 96.44 83 CYS A N 1
ATOM 629 C CA . CYS A 1 83 ? -1.919 -0.531 10.530 1.00 96.44 83 CYS A CA 1
ATOM 630 C C . CYS A 1 83 ? -3.165 -1.395 10.319 1.00 96.44 83 CYS A C 1
ATOM 632 O O . CYS A 1 83 ? -3.714 -1.487 9.218 1.00 96.44 83 CYS A O 1
ATOM 634 N N . HIS A 1 84 ? -3.612 -2.035 11.398 1.00 96.38 84 HIS A N 1
ATOM 635 C CA . HIS A 1 84 ? -4.947 -2.609 11.461 1.00 96.38 84 HIS A CA 1
ATOM 636 C C . HIS A 1 84 ? -5.914 -1.528 11.927 1.00 96.38 84 HIS A C 1
ATOM 638 O O . HIS A 1 84 ? -5.783 -1.039 13.045 1.00 96.38 84 HIS A O 1
ATOM 644 N N . VAL A 1 85 ? -6.877 -1.177 11.079 1.00 95.38 85 VAL A N 1
ATOM 645 C CA . VAL A 1 85 ? -7.848 -0.104 11.338 1.00 95.38 85 VAL A CA 1
ATOM 646 C C . VAL A 1 85 ? -8.953 -0.611 12.267 1.00 95.38 85 VAL A C 1
ATOM 648 O O . VAL A 1 85 ? -9.369 0.079 13.196 1.00 95.38 85 VAL A O 1
ATOM 651 N N . GLY A 1 86 ? -9.402 -1.846 12.040 1.00 93.06 86 GLY A N 1
ATOM 652 C CA . GLY A 1 86 ? -10.501 -2.487 12.755 1.00 93.06 86 GLY A CA 1
ATOM 653 C C . GLY A 1 86 ? -11.223 -3.512 11.882 1.00 93.06 86 GLY A C 1
ATOM 654 O O . GLY A 1 86 ? -11.152 -3.454 10.654 1.00 93.06 86 GLY A O 1
ATOM 655 N N . GLY A 1 87 ? -11.941 -4.454 12.496 1.00 91.62 87 GLY A N 1
ATOM 656 C CA . GLY A 1 87 ? -12.654 -5.504 11.756 1.00 91.62 87 GLY A CA 1
ATOM 657 C C . GLY A 1 87 ? -11.731 -6.285 10.791 1.00 91.62 87 GLY A C 1
ATOM 658 O O . GLY A 1 87 ? -10.750 -6.863 11.253 1.00 91.62 87 GLY A O 1
ATOM 659 N N . PRO A 1 88 ? -12.032 -6.344 9.476 1.00 93.31 88 PRO A N 1
ATOM 660 C CA . PRO A 1 88 ? -11.169 -6.963 8.461 1.00 93.31 88 PRO A CA 1
ATOM 661 C C . PRO A 1 88 ? -10.187 -5.980 7.787 1.00 93.31 88 PRO A C 1
ATOM 663 O O . PRO A 1 88 ? -9.544 -6.344 6.802 1.00 93.31 88 PRO A O 1
ATOM 666 N N . ARG A 1 89 ? -10.119 -4.721 8.241 1.00 96.06 89 ARG A N 1
ATOM 667 C CA . ARG A 1 89 ? -9.535 -3.610 7.481 1.00 96.06 89 ARG A CA 1
ATOM 668 C C . ARG A 1 89 ? -8.090 -3.321 7.860 1.00 96.06 89 ARG A C 1
ATOM 670 O O . ARG A 1 89 ? -7.767 -3.051 9.019 1.00 96.06 89 ARG A O 1
ATOM 677 N N . LEU A 1 90 ? -7.242 -3.287 6.842 1.00 97.31 90 LEU A N 1
ATOM 678 C CA . LEU A 1 90 ? -5.856 -2.845 6.901 1.00 97.31 90 LEU A CA 1
ATOM 679 C C . LEU A 1 90 ? -5.690 -1.540 6.124 1.00 97.31 90 LEU A C 1
ATOM 681 O O . LEU A 1 90 ? -6.330 -1.342 5.090 1.00 97.31 90 LEU A O 1
ATOM 685 N N . LEU A 1 91 ? -4.788 -0.685 6.594 1.00 98.00 91 LEU A N 1
ATOM 686 C CA . LEU A 1 91 ? -4.294 0.473 5.859 1.00 98.00 91 LEU A CA 1
ATOM 687 C C . LEU A 1 91 ? -2.810 0.271 5.569 1.00 98.00 91 LEU A C 1
ATOM 689 O O . LEU A 1 91 ? -2.030 -0.020 6.474 1.00 98.00 91 LEU A O 1
ATOM 693 N N . PHE A 1 92 ? -2.428 0.470 4.314 1.00 98.44 92 PHE A N 1
ATOM 694 C CA . PHE A 1 92 ? -1.046 0.520 3.860 1.00 98.44 9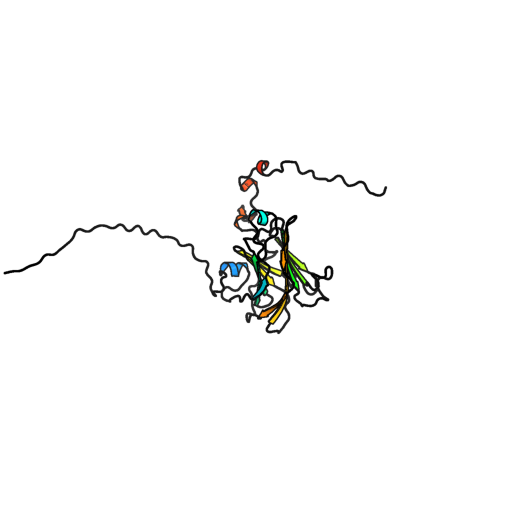2 PHE A CA 1
ATOM 695 C C . PHE A 1 92 ? -0.708 1.938 3.422 1.00 98.44 92 PHE A C 1
ATOM 697 O O . PHE A 1 92 ? -1.460 2.552 2.664 1.00 98.44 92 PHE A O 1
ATOM 704 N N . LYS A 1 93 ? 0.454 2.431 3.844 1.00 98.25 93 LYS A N 1
ATOM 705 C CA . LYS A 1 93 ? 1.056 3.669 3.356 1.00 98.25 93 LYS A CA 1
ATOM 706 C C . LYS A 1 93 ? 2.414 3.343 2.757 1.00 98.25 93 LYS A C 1
ATOM 708 O O . LYS A 1 93 ? 3.321 2.889 3.451 1.00 98.25 93 LYS A O 1
ATOM 713 N N . VAL A 1 94 ? 2.552 3.601 1.466 1.00 98.50 94 VAL A N 1
ATOM 714 C CA . VAL A 1 94 ? 3.808 3.435 0.737 1.00 98.50 94 VAL A CA 1
ATOM 715 C C . VAL A 1 94 ? 4.363 4.814 0.447 1.00 98.50 94 VAL A C 1
ATOM 717 O O . VAL A 1 94 ? 3.709 5.604 -0.233 1.00 98.50 94 VAL A O 1
ATOM 720 N N . THR A 1 95 ? 5.556 5.105 0.949 1.00 98.44 95 THR A N 1
ATOM 721 C CA . THR A 1 95 ? 6.245 6.370 0.680 1.00 98.44 95 THR A CA 1
ATOM 722 C C . THR A 1 95 ? 7.271 6.159 -0.420 1.00 98.44 95 THR A C 1
ATOM 724 O O . THR A 1 95 ? 8.042 5.204 -0.372 1.00 98.44 95 THR A O 1
ATOM 727 N N . PHE A 1 96 ? 7.302 7.069 -1.387 1.00 98.19 96 PHE A N 1
ATOM 728 C CA . PHE A 1 96 ? 8.261 7.093 -2.486 1.00 98.19 96 PHE A CA 1
ATOM 729 C C . PHE A 1 96 ? 9.214 8.286 -2.345 1.00 98.19 96 PHE A C 1
ATOM 731 O O . PHE A 1 96 ? 8.896 9.276 -1.680 1.00 98.19 96 PHE A O 1
ATOM 738 N N . ALA A 1 97 ? 10.367 8.244 -3.014 1.00 97.62 97 ALA A N 1
ATOM 739 C CA . ALA A 1 97 ? 11.346 9.339 -2.973 1.00 97.62 97 ALA A CA 1
ATOM 740 C C . ALA A 1 97 ? 10.810 10.652 -3.576 1.00 97.62 97 ALA A C 1
ATOM 742 O O . ALA A 1 97 ? 11.319 11.740 -3.318 1.00 97.62 97 ALA A O 1
ATOM 743 N N . ARG A 1 98 ? 9.760 10.548 -4.393 1.00 95.44 98 ARG A N 1
ATOM 744 C CA . ARG A 1 98 ? 9.113 11.635 -5.134 1.00 95.44 98 ARG A CA 1
ATOM 745 C C . ARG A 1 98 ? 7.666 11.247 -5.457 1.00 95.44 98 ARG A C 1
ATOM 747 O O . ARG A 1 98 ? 7.354 10.057 -5.399 1.00 95.44 98 ARG A O 1
ATOM 754 N N . PRO A 1 99 ? 6.787 12.201 -5.820 1.00 94.81 99 PRO A N 1
ATOM 755 C CA . PRO A 1 99 ? 5.437 11.889 -6.288 1.00 94.81 99 PRO A CA 1
ATOM 756 C C . PRO A 1 99 ? 5.450 10.790 -7.365 1.00 94.81 99 PRO A C 1
ATOM 758 O O . PRO A 1 99 ? 6.069 10.980 -8.418 1.00 94.81 99 PRO A O 1
ATOM 761 N N . PRO A 1 100 ? 4.834 9.621 -7.111 1.00 93.12 100 PRO A N 1
ATOM 762 C CA . PRO A 1 100 ? 4.997 8.470 -7.984 1.00 93.12 100 PRO A CA 1
ATOM 763 C C . PRO A 1 100 ? 4.139 8.597 -9.247 1.00 93.12 100 PRO A C 1
ATOM 765 O O . PRO A 1 100 ? 2.943 8.897 -9.194 1.00 93.12 100 PRO A O 1
ATOM 768 N N . VAL A 1 101 ? 4.747 8.295 -10.397 1.00 90.44 101 VAL A N 1
ATOM 769 C CA . VAL A 1 101 ? 4.067 8.224 -11.696 1.00 90.44 101 VAL A CA 1
ATOM 770 C C . VAL A 1 101 ? 3.953 6.761 -12.109 1.00 90.44 101 VAL A C 1
ATOM 772 O O . VAL A 1 101 ? 4.966 6.114 -12.379 1.00 90.44 101 VAL A O 1
ATOM 775 N N . PHE A 1 102 ? 2.726 6.247 -12.202 1.00 88.69 102 PHE A N 1
ATOM 776 C CA . PHE A 1 102 ? 2.476 4.844 -12.556 1.00 88.69 102 PHE A CA 1
ATOM 777 C C . PHE A 1 102 ? 2.152 4.621 -14.038 1.00 88.69 102 PHE A C 1
ATOM 779 O O . PHE A 1 102 ? 1.924 3.489 -14.456 1.00 88.69 102 PHE A O 1
ATOM 786 N N . ALA A 1 103 ? 2.177 5.671 -14.862 1.00 85.06 103 ALA A N 1
ATOM 787 C CA . ALA A 1 103 ? 2.080 5.530 -16.312 1.00 85.06 103 ALA A CA 1
ATOM 788 C C . ALA A 1 103 ? 3.237 4.665 -16.851 1.00 85.06 103 ALA A C 1
ATOM 790 O O . ALA A 1 103 ? 4.409 4.983 -16.638 1.00 85.06 103 ALA A O 1
ATOM 791 N N . ASN A 1 104 ? 2.896 3.581 -17.551 1.00 87.12 104 ASN A N 1
ATOM 792 C CA . ASN A 1 104 ? 3.799 2.532 -18.039 1.00 87.12 104 ASN A CA 1
ATOM 793 C C . ASN A 1 104 ? 4.639 1.856 -16.940 1.00 87.12 104 ASN A C 1
ATOM 795 O O . ASN A 1 104 ? 5.716 1.315 -17.211 1.00 87.12 104 ASN A O 1
ATOM 799 N N . ALA A 1 105 ? 4.148 1.885 -15.702 1.00 92.12 105 ALA A N 1
ATOM 800 C CA . ALA A 1 105 ? 4.760 1.224 -14.565 1.00 92.12 105 ALA A CA 1
ATOM 801 C C . ALA A 1 105 ? 3.738 0.354 -13.824 1.00 92.12 105 ALA A C 1
ATOM 803 O O . ALA A 1 105 ? 2.525 0.562 -13.901 1.00 92.12 105 ALA A O 1
ATOM 804 N N . ALA A 1 106 ? 4.263 -0.631 -13.110 1.00 94.75 106 ALA A N 1
ATOM 805 C CA . ALA A 1 106 ? 3.535 -1.499 -12.209 1.00 94.75 106 ALA A CA 1
ATOM 806 C C . ALA A 1 106 ? 4.130 -1.354 -10.810 1.00 94.75 106 ALA A C 1
ATOM 808 O O . ALA A 1 106 ? 5.344 -1.436 -10.635 1.00 94.75 106 ALA A O 1
ATOM 809 N N . PHE A 1 107 ? 3.268 -1.162 -9.823 1.00 97.44 107 PHE A N 1
ATOM 810 C CA . PHE A 1 107 ? 3.601 -1.265 -8.412 1.00 97.44 107 PHE A CA 1
ATOM 811 C C . PHE A 1 107 ? 2.745 -2.355 -7.785 1.00 97.44 107 PHE A C 1
ATOM 813 O O . PHE A 1 107 ? 1.547 -2.420 -8.048 1.00 97.44 107 PHE A O 1
ATOM 820 N N . ILE A 1 108 ? 3.349 -3.241 -7.002 1.00 98.06 108 ILE A N 1
ATOM 821 C CA . ILE A 1 108 ? 2.669 -4.405 -6.443 1.00 98.06 108 ILE A CA 1
ATOM 822 C C . ILE A 1 108 ? 3.044 -4.548 -4.974 1.00 98.06 108 ILE A C 1
ATOM 824 O O . ILE A 1 108 ? 4.227 -4.595 -4.635 1.00 98.06 108 ILE A O 1
ATOM 828 N N . ILE A 1 109 ? 2.025 -4.668 -4.124 1.00 98.38 109 ILE A N 1
ATOM 829 C CA . ILE A 1 109 ? 2.157 -5.185 -2.763 1.00 98.38 109 ILE A CA 1
ATOM 830 C C . ILE A 1 109 ? 1.871 -6.683 -2.821 1.00 98.38 109 ILE A C 1
ATOM 832 O O . ILE A 1 109 ? 0.771 -7.094 -3.195 1.00 98.38 109 ILE A O 1
ATOM 836 N N . TYR A 1 110 ? 2.862 -7.489 -2.468 1.00 98.25 110 TYR A N 1
ATOM 837 C CA . TYR A 1 110 ? 2.718 -8.927 -2.292 1.00 98.25 110 TYR A CA 1
ATOM 838 C C . TYR A 1 110 ? 2.405 -9.198 -0.825 1.00 98.25 110 TYR A C 1
ATOM 840 O O . TYR A 1 110 ? 3.243 -8.913 0.032 1.00 98.25 110 TYR A O 1
ATOM 848 N N . ALA A 1 111 ? 1.212 -9.723 -0.550 1.00 98.06 111 ALA A N 1
ATOM 849 C CA . ALA A 1 111 ? 0.736 -10.008 0.794 1.00 98.06 111 ALA A CA 1
ATOM 850 C C . ALA A 1 111 ? 0.561 -11.514 1.016 1.00 98.06 111 ALA A C 1
ATOM 852 O O . ALA A 1 111 ? -0.165 -12.183 0.282 1.00 98.06 111 ALA A O 1
ATOM 853 N N . ASP A 1 112 ? 1.239 -12.012 2.039 1.00 97.00 112 ASP A N 1
ATOM 854 C CA . ASP A 1 112 ? 1.114 -13.337 2.635 1.00 97.00 112 ASP A CA 1
ATOM 855 C C . ASP A 1 112 ? 0.403 -13.148 3.989 1.00 97.00 112 ASP A C 1
ATOM 857 O O . ASP A 1 112 ? 0.975 -12.656 4.966 1.00 97.00 112 ASP A O 1
ATOM 861 N N . PHE A 1 113 ? -0.906 -13.391 3.993 1.00 95.88 113 PHE A N 1
ATOM 862 C CA . PHE A 1 113 ? -1.799 -13.130 5.121 1.00 95.88 113 PHE A CA 1
ATOM 863 C C . PHE A 1 113 ? -1.847 -14.306 6.098 1.00 95.88 113 PHE A C 1
ATOM 865 O O . PHE A 1 113 ? -2.118 -14.092 7.282 1.00 95.88 113 PHE A O 1
ATOM 872 N N . ASP A 1 114 ? -1.600 -15.532 5.628 1.00 94.06 114 ASP A N 1
ATOM 873 C CA . ASP A 1 114 ? -1.546 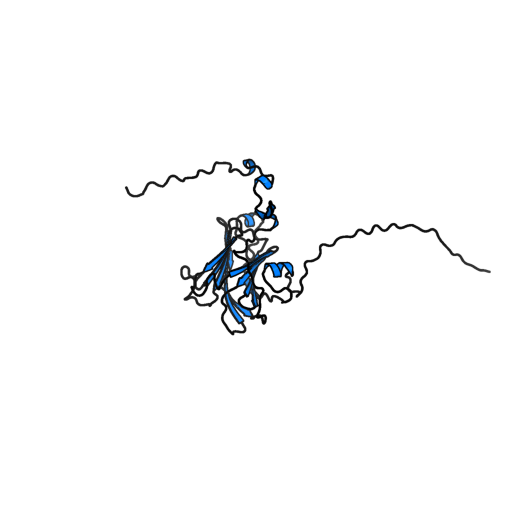-16.725 6.477 1.00 94.06 114 ASP A CA 1
ATOM 874 C C . ASP A 1 114 ? -0.119 -17.096 6.941 1.00 94.06 114 ASP A C 1
ATOM 876 O O . ASP A 1 114 ? 0.030 -17.901 7.865 1.00 94.06 114 ASP A O 1
ATOM 880 N N . ASN A 1 115 ? 0.911 -16.437 6.392 1.00 94.00 115 ASN A N 1
ATOM 881 C CA . ASN A 1 115 ? 2.341 -16.661 6.631 1.00 94.00 115 ASN A CA 1
ATOM 882 C C . ASN A 1 115 ? 2.764 -18.118 6.411 1.00 94.00 115 ASN A C 1
ATOM 884 O O . ASN A 1 115 ? 3.614 -18.650 7.140 1.00 94.00 115 ASN A O 1
ATOM 888 N N . ASN A 1 116 ? 2.156 -18.790 5.433 1.00 94.50 116 ASN A N 1
ATOM 889 C CA . ASN A 1 116 ? 2.414 -20.188 5.142 1.00 94.50 116 ASN A CA 1
ATOM 890 C C . ASN A 1 116 ? 3.027 -20.366 3.739 1.00 94.50 116 ASN A C 1
ATOM 892 O O . ASN A 1 116 ? 2.336 -20.315 2.726 1.00 94.50 116 ASN A O 1
ATOM 896 N N . PRO A 1 117 ? 4.321 -20.726 3.628 1.00 94.94 117 PRO A N 1
ATOM 897 C CA . PRO A 1 117 ? 4.966 -20.890 2.324 1.00 94.94 117 PRO A CA 1
ATOM 898 C C . PRO A 1 117 ? 4.423 -22.072 1.499 1.00 94.94 117 PRO A C 1
ATOM 900 O O . PRO A 1 117 ? 4.805 -22.222 0.337 1.00 94.94 117 PRO A O 1
ATOM 903 N N . ALA A 1 118 ? 3.590 -22.943 2.079 1.00 96.62 118 ALA A N 1
ATOM 904 C CA . ALA A 1 118 ? 2.944 -24.050 1.373 1.00 96.62 118 ALA A CA 1
ATOM 905 C C . ALA A 1 118 ? 1.611 -23.659 0.704 1.00 96.62 118 ALA A C 1
ATOM 907 O O . ALA A 1 118 ? 1.079 -24.445 -0.081 1.00 96.62 118 ALA A O 1
ATOM 908 N N . THR A 1 119 ? 1.066 -22.481 1.012 1.00 96.06 119 THR A N 1
ATOM 909 C CA . THR A 1 119 ? -0.124 -21.900 0.372 1.00 96.06 119 THR A CA 1
ATOM 910 C C . THR A 1 119 ? 0.292 -20.754 -0.561 1.00 96.06 119 THR A C 1
ATOM 912 O O . THR A 1 119 ? 1.480 -20.530 -0.803 1.00 96.06 119 THR A O 1
ATOM 915 N N . GLY A 1 120 ? -0.669 -20.090 -1.205 1.00 96.38 120 GLY A N 1
ATOM 916 C CA . GLY A 1 120 ? -0.375 -18.955 -2.083 1.00 96.38 120 GLY A CA 1
ATOM 917 C C . GLY A 1 120 ? 0.428 -19.309 -3.342 1.00 96.38 120 GLY A C 1
ATOM 918 O O . GLY A 1 120 ? 0.347 -20.413 -3.889 1.00 96.38 120 GLY A O 1
ATOM 919 N N . ARG A 1 121 ? 1.207 -18.338 -3.831 1.00 97.25 121 ARG A N 1
ATOM 920 C CA . ARG A 1 121 ? 2.082 -18.491 -5.004 1.00 97.25 121 ARG A CA 1
ATOM 921 C C . ARG A 1 121 ? 3.164 -19.538 -4.766 1.00 97.25 121 ARG A C 1
ATOM 923 O O . ARG A 1 121 ? 3.762 -19.605 -3.698 1.00 97.25 121 ARG A O 1
ATOM 930 N N . GLN A 1 122 ? 3.449 -20.318 -5.807 1.00 97.00 122 GLN A N 1
ATOM 931 C CA . GLN A 1 122 ? 4.438 -21.406 -5.791 1.00 97.00 122 GLN A CA 1
ATOM 932 C C . GLN A 1 122 ? 5.392 -21.368 -6.994 1.00 97.00 122 GLN A C 1
ATOM 934 O O . GLN A 1 122 ? 6.282 -22.207 -7.109 1.00 97.00 122 GLN A O 1
ATOM 939 N N . ASP A 1 123 ? 5.197 -20.412 -7.900 1.00 93.75 123 ASP A N 1
ATOM 940 C CA . ASP A 1 123 ? 5.864 -20.341 -9.195 1.00 93.75 123 ASP A CA 1
ATOM 941 C C . ASP A 1 123 ? 7.298 -19.801 -9.120 1.00 93.75 123 ASP A C 1
ATOM 943 O O . ASP A 1 123 ? 8.143 -20.239 -9.894 1.00 93.75 123 ASP A O 1
ATOM 947 N N . GLU A 1 124 ? 7.593 -18.920 -8.161 1.00 91.50 124 GLU A N 1
ATOM 948 C CA . GLU A 1 124 ? 8.923 -18.335 -7.963 1.00 91.50 124 GLU A CA 1
ATOM 949 C C . GLU A 1 124 ? 9.297 -18.337 -6.468 1.00 91.50 124 GLU A C 1
ATOM 951 O O . GLU A 1 124 ? 8.485 -17.908 -5.640 1.00 91.50 124 GLU A O 1
ATOM 956 N N . PRO A 1 125 ? 10.518 -18.760 -6.081 1.00 90.31 125 PRO A N 1
ATOM 957 C CA . PRO A 1 125 ? 10.967 -18.737 -4.689 1.00 90.31 125 PRO A CA 1
ATOM 958 C C . PRO A 1 125 ? 10.823 -17.385 -3.980 1.00 90.31 125 PRO A C 1
ATOM 960 O O . PRO A 1 125 ? 10.487 -17.372 -2.800 1.00 90.31 125 PRO A O 1
ATOM 963 N N . SER A 1 126 ? 11.029 -16.258 -4.672 1.00 87.75 126 SER A N 1
ATOM 964 C CA . SER A 1 126 ? 10.904 -14.919 -4.072 1.00 87.75 126 SER A CA 1
ATOM 965 C C . SER A 1 126 ? 9.467 -14.507 -3.749 1.00 87.75 126 SER A C 1
ATOM 967 O O . SER A 1 126 ? 9.269 -13.563 -2.990 1.00 87.75 126 SER A O 1
ATOM 969 N N . HIS A 1 127 ? 8.470 -15.190 -4.318 1.00 92.75 127 HIS A N 1
ATOM 970 C CA . HIS A 1 127 ? 7.047 -14.899 -4.116 1.00 92.75 127 HIS A CA 1
ATOM 971 C C . HIS A 1 127 ? 6.308 -16.040 -3.417 1.00 92.75 127 HIS A C 1
ATOM 973 O O . HIS A 1 127 ? 5.083 -16.004 -3.326 1.00 92.75 127 HIS A O 1
ATOM 979 N N . ARG A 1 128 ? 7.028 -17.061 -2.942 1.00 95.62 128 ARG A N 1
ATOM 980 C CA . ARG A 1 128 ? 6.416 -18.223 -2.302 1.00 95.62 128 ARG A CA 1
ATOM 981 C C . ARG A 1 128 ? 5.592 -17.807 -1.081 1.00 95.62 128 ARG A C 1
ATOM 983 O O . ARG A 1 128 ? 6.077 -17.016 -0.279 1.00 95.62 128 ARG A O 1
ATOM 990 N N . GLY A 1 129 ? 4.385 -18.356 -0.946 1.00 96.31 129 GLY A N 1
ATOM 991 C CA . GLY A 1 129 ? 3.471 -18.041 0.162 1.00 96.31 129 GLY A CA 1
ATOM 992 C C . GLY A 1 129 ? 2.568 -16.834 -0.087 1.00 96.31 129 GLY A C 1
ATOM 993 O O . GLY A 1 129 ? 1.604 -16.635 0.632 1.00 96.31 129 GLY A O 1
ATOM 994 N N . VAL A 1 130 ? 2.806 -16.029 -1.132 1.00 98.00 130 VAL A N 1
ATOM 995 C CA . VAL A 1 130 ? 1.966 -14.844 -1.373 1.00 98.00 130 VAL A CA 1
ATOM 996 C C . VAL A 1 130 ? 0.532 -15.255 -1.690 1.00 98.00 130 VAL A C 1
ATOM 998 O O . VAL A 1 130 ? 0.280 -15.913 -2.701 1.00 98.00 130 VAL A O 1
ATOM 1001 N N . ASP A 1 131 ? -0.404 -14.789 -0.872 1.00 97.88 131 ASP A N 1
ATOM 1002 C CA . ASP A 1 131 ? -1.834 -15.052 -0.985 1.00 97.88 131 ASP A CA 1
ATOM 1003 C C . ASP A 1 131 ? -2.522 -14.102 -1.958 1.00 97.88 131 ASP A C 1
ATOM 1005 O O . ASP A 1 131 ? -3.345 -14.515 -2.782 1.00 97.88 131 ASP A O 1
ATOM 1009 N N . VAL A 1 132 ? -2.195 -12.814 -1.846 1.00 98.00 132 VAL A N 1
ATOM 1010 C CA . VAL A 1 132 ? -2.868 -11.725 -2.552 1.00 98.00 132 VAL A CA 1
ATOM 1011 C C . VAL A 1 132 ? -1.835 -10.748 -3.091 1.00 98.00 132 VAL A C 1
ATOM 1013 O O . VAL A 1 132 ? -0.931 -10.305 -2.385 1.00 98.00 132 VAL A O 1
ATOM 1016 N N . MET A 1 133 ? -1.998 -10.363 -4.352 1.00 98.06 133 MET A N 1
ATOM 1017 C CA . MET A 1 133 ? -1.267 -9.249 -4.945 1.00 98.06 133 MET A CA 1
ATOM 1018 C C . MET A 1 133 ? -2.198 -8.053 -5.083 1.00 98.06 133 MET A C 1
ATOM 1020 O O . MET A 1 133 ? -3.215 -8.138 -5.775 1.00 98.06 133 MET A O 1
ATOM 1024 N N . VAL A 1 134 ? -1.824 -6.932 -4.470 1.00 97.62 134 VAL A N 1
ATOM 1025 C CA . VAL A 1 134 ? -2.459 -5.633 -4.702 1.00 97.62 134 VAL A CA 1
ATOM 1026 C C . VAL A 1 134 ? -1.629 -4.899 -5.742 1.00 97.62 134 VAL A C 1
ATOM 1028 O O . VAL A 1 134 ? -0.547 -4.401 -5.439 1.00 97.62 134 VAL A O 1
ATOM 1031 N N . ALA A 1 135 ? -2.109 -4.873 -6.982 1.00 96.50 135 ALA A N 1
ATOM 1032 C CA . ALA A 1 135 ? -1.370 -4.320 -8.107 1.00 96.50 135 ALA A CA 1
ATOM 1033 C C . ALA A 1 135 ? -1.957 -2.980 -8.548 1.00 96.50 135 ALA A C 1
ATOM 1035 O O . ALA A 1 135 ? -3.161 -2.857 -8.757 1.00 96.50 135 ALA A O 1
ATOM 1036 N N . LEU A 1 136 ? -1.083 -2.002 -8.742 1.00 94.62 136 LEU A N 1
ATOM 1037 C CA . LEU A 1 136 ? -1.341 -0.701 -9.329 1.00 94.62 136 LEU A CA 1
ATOM 1038 C C . LEU A 1 136 ? -0.584 -0.609 -10.653 1.00 94.62 136 LEU A C 1
ATOM 1040 O O . LEU A 1 136 ? 0.642 -0.510 -10.671 1.00 94.62 136 LEU A O 1
ATOM 1044 N N . VAL A 1 137 ? -1.309 -0.640 -11.766 1.00 91.62 137 VAL A N 1
ATOM 1045 C CA . VAL A 1 137 ? -0.737 -0.606 -13.116 1.00 91.62 137 VAL A CA 1
ATOM 1046 C C . VAL A 1 137 ? -1.419 0.503 -13.900 1.00 91.62 137 VAL A C 1
ATOM 1048 O O . VAL A 1 137 ? -2.641 0.504 -14.019 1.00 91.62 137 VAL A O 1
ATOM 1051 N N . ASN A 1 138 ? -0.655 1.453 -14.448 1.00 86.06 138 ASN A N 1
ATOM 1052 C CA . ASN A 1 138 ? -1.215 2.596 -15.189 1.00 86.06 138 ASN A CA 1
ATOM 1053 C C . ASN A 1 138 ? -2.309 3.359 -14.410 1.00 86.06 138 ASN A C 1
ATOM 1055 O O . ASN A 1 138 ? -3.353 3.708 -14.966 1.00 86.06 138 ASN A O 1
ATOM 1059 N N . ASP A 1 139 ? -2.062 3.575 -13.114 1.00 84.38 139 ASP A N 1
ATOM 1060 C CA . ASP A 1 139 ? -2.978 4.181 -12.134 1.00 84.38 139 ASP A CA 1
ATOM 1061 C C . ASP A 1 139 ? -4.248 3.361 -11.810 1.00 84.38 139 ASP A C 1
ATOM 1063 O O . ASP A 1 139 ? -5.038 3.764 -10.957 1.00 84.38 139 ASP A O 1
ATOM 1067 N N . GLN A 1 140 ? -4.418 2.176 -12.407 1.00 88.06 140 GLN A N 1
ATOM 1068 C CA . GLN A 1 140 ? -5.531 1.273 -12.118 1.00 88.06 140 GLN A CA 1
ATOM 1069 C C . GLN A 1 140 ? -5.143 0.225 -11.085 1.00 88.06 140 GLN A C 1
ATOM 1071 O O . GLN A 1 140 ? -4.142 -0.480 -11.241 1.00 88.06 140 GLN A O 1
ATOM 1076 N N . MET A 1 141 ? -5.966 0.093 -10.049 1.00 92.56 141 MET A N 1
ATOM 1077 C CA . MET A 1 141 ? -5.777 -0.937 -9.041 1.00 92.56 141 MET A CA 1
ATOM 1078 C C . MET A 1 141 ? -6.493 -2.241 -9.389 1.00 92.56 141 MET A C 1
ATOM 1080 O O . MET A 1 141 ? -7.563 -2.254 -10.000 1.00 92.56 141 MET A O 1
ATOM 1084 N N . SER A 1 142 ? -5.910 -3.354 -8.958 1.00 94.25 142 SER A N 1
ATOM 1085 C CA . SER A 1 142 ? -6.467 -4.696 -9.104 1.00 94.25 142 SER A CA 1
ATOM 1086 C C . SER A 1 142 ? -5.986 -5.620 -7.987 1.00 94.25 142 SER A C 1
ATOM 1088 O O . SER A 1 142 ? -4.970 -5.363 -7.337 1.00 94.25 142 SER A O 1
ATOM 1090 N N . LEU A 1 143 ? -6.735 -6.702 -7.782 1.00 96.00 143 LEU A N 1
ATOM 1091 C CA . LEU A 1 143 ? -6.355 -7.812 -6.918 1.00 96.00 143 LEU A CA 1
ATOM 1092 C C . LEU A 1 143 ? -6.119 -9.054 -7.770 1.00 96.00 143 LEU A C 1
ATOM 1094 O O . LEU A 1 143 ? -6.879 -9.325 -8.699 1.00 96.00 143 LEU A O 1
ATOM 1098 N N . SER A 1 144 ? -5.085 -9.816 -7.433 1.00 96.50 144 SER A N 1
ATOM 1099 C CA . SER A 1 144 ? -4.911 -11.193 -7.901 1.00 96.50 144 SER A CA 1
ATOM 1100 C C . SER A 1 144 ? -4.803 -12.116 -6.696 1.00 96.50 144 SER A C 1
ATOM 1102 O O . SER A 1 144 ? -4.102 -11.798 -5.736 1.00 96.50 144 SER A O 1
ATOM 1104 N N . PHE A 1 145 ? -5.518 -13.237 -6.748 1.00 97.25 145 PHE A N 1
ATOM 1105 C CA . PHE A 1 145 ? -5.608 -14.206 -5.659 1.00 97.25 145 PHE A CA 1
ATOM 1106 C C . PHE A 1 145 ? -4.836 -15.468 -6.029 1.00 97.25 145 PHE A C 1
ATOM 1108 O O . PHE A 1 145 ? -5.024 -16.022 -7.113 1.00 97.25 145 PHE A O 1
ATOM 1115 N N . HIS A 1 146 ? -3.986 -15.923 -5.118 1.00 97.44 146 HIS A N 1
ATOM 1116 C CA . HIS A 1 146 ? -3.131 -17.096 -5.289 1.00 97.44 146 HIS A CA 1
ATOM 1117 C C . HIS A 1 146 ? -3.340 -18.148 -4.198 1.00 97.44 146 HIS A C 1
ATOM 1119 O O . HIS A 1 146 ? -2.853 -19.267 -4.328 1.00 97.44 146 HIS A O 1
ATOM 1125 N N . ASN A 1 147 ? -4.117 -17.824 -3.165 1.00 96.88 147 ASN A N 1
ATOM 1126 C CA . ASN A 1 147 ? -4.600 -18.765 -2.166 1.00 96.88 147 ASN A CA 1
ATOM 1127 C C . ASN A 1 147 ? -6.142 -18.799 -2.200 1.00 96.88 147 ASN A C 1
ATOM 1129 O O . ASN A 1 147 ? -6.767 -17.741 -2.108 1.00 96.88 147 ASN A O 1
ATOM 1133 N N . PRO A 1 148 ? -6.780 -19.983 -2.319 1.00 95.75 148 PRO A N 1
ATOM 1134 C CA . PRO A 1 148 ? -8.240 -20.114 -2.416 1.00 95.75 148 PRO A CA 1
ATOM 1135 C C . PRO A 1 148 ? -9.009 -19.629 -1.173 1.00 95.75 148 PRO A C 1
ATOM 1137 O O . PRO A 1 148 ? -10.230 -19.451 -1.235 1.00 95.75 148 PRO A O 1
ATOM 1140 N N . ALA A 1 149 ? -8.325 -19.408 -0.044 1.00 95.81 149 ALA A N 1
ATOM 1141 C CA . ALA A 1 149 ? -8.909 -18.761 1.126 1.00 95.81 149 ALA A CA 1
ATOM 1142 C C . ALA A 1 149 ? -9.318 -17.299 0.852 1.00 95.81 149 ALA A C 1
ATOM 1144 O O . ALA A 1 149 ? -10.245 -16.802 1.496 1.00 95.81 149 ALA A O 1
ATOM 1145 N N . PHE A 1 150 ? -8.698 -16.646 -0.137 1.00 96.38 150 PHE A N 1
ATOM 1146 C CA . PHE A 1 150 ? -8.919 -15.247 -0.500 1.00 96.38 150 PHE A CA 1
ATOM 1147 C C . PHE A 1 150 ? -9.590 -15.139 -1.869 1.00 96.38 150 PHE A C 1
ATOM 1149 O O . PHE A 1 150 ? -9.216 -15.813 -2.830 1.00 96.38 150 PHE A O 1
ATOM 1156 N N . ARG A 1 151 ? -10.621 -14.301 -1.954 1.00 94.94 151 ARG A N 1
ATOM 1157 C CA . ARG A 1 151 ? -11.452 -14.109 -3.147 1.00 94.94 151 ARG A CA 1
ATOM 1158 C C . ARG A 1 151 ? -12.198 -12.781 -3.073 1.00 94.94 151 ARG A C 1
ATOM 1160 O O . ARG A 1 151 ? -12.235 -12.128 -2.035 1.00 94.94 151 ARG A O 1
ATOM 1167 N N . ALA A 1 152 ? -12.825 -12.381 -4.172 1.00 92.00 152 ALA A N 1
ATOM 1168 C CA . ALA A 1 152 ? -13.495 -11.084 -4.275 1.00 92.00 152 ALA A CA 1
ATOM 1169 C C . ALA A 1 152 ? -14.618 -10.874 -3.235 1.00 92.00 152 ALA A C 1
ATOM 1171 O O . ALA A 1 152 ? -14.965 -9.737 -2.928 1.00 92.00 152 ALA A O 1
ATOM 1172 N N . GLU A 1 153 ? -15.191 -11.948 -2.687 1.00 91.75 153 GLU A N 1
ATOM 1173 C CA . GLU A 1 153 ? -16.251 -11.889 -1.677 1.00 91.75 153 GLU A CA 1
ATOM 1174 C C . GLU A 1 153 ? -15.740 -11.586 -0.262 1.00 91.75 153 GLU A C 1
ATOM 1176 O O . GLU A 1 153 ? -16.532 -11.174 0.584 1.00 91.75 153 GLU A O 1
ATOM 1181 N N . ASN A 1 154 ? -14.456 -11.827 0.023 1.00 93.81 154 ASN A N 1
ATOM 1182 C CA . ASN A 1 154 ? -13.872 -11.646 1.357 1.00 93.81 154 ASN A CA 1
ATOM 1183 C C . ASN A 1 154 ? -12.594 -10.797 1.379 1.00 93.81 154 ASN A C 1
ATOM 1185 O O . ASN A 1 154 ? -12.105 -10.486 2.464 1.00 93.81 154 ASN A O 1
ATOM 1189 N N . THR A 1 155 ? -12.092 -10.389 0.214 1.00 95.50 155 THR A N 1
ATOM 1190 C CA . THR A 1 155 ? -10.942 -9.501 0.078 1.00 95.50 155 THR A CA 1
ATOM 1191 C C . THR A 1 155 ? -11.211 -8.448 -0.992 1.00 95.50 155 THR A C 1
ATOM 1193 O O . THR A 1 155 ? -11.490 -8.777 -2.147 1.00 95.50 155 THR A O 1
ATOM 1196 N N . ALA A 1 156 ? -11.105 -7.170 -0.625 1.00 94.81 156 ALA A N 1
ATOM 1197 C CA . ALA A 1 156 ? -11.399 -6.053 -1.515 1.00 94.81 156 ALA A CA 1
ATOM 1198 C C . ALA A 1 156 ? -10.578 -4.806 -1.172 1.00 94.81 156 ALA A C 1
ATOM 1200 O O . ALA A 1 156 ? -10.362 -4.484 -0.005 1.00 94.81 156 ALA A O 1
ATOM 1201 N N . ILE A 1 157 ? -10.173 -4.058 -2.200 1.00 95.19 157 ILE A N 1
ATOM 1202 C CA . ILE A 1 157 ? -9.642 -2.703 -2.021 1.00 95.19 157 ILE A CA 1
ATOM 1203 C C . ILE A 1 157 ? -10.837 -1.783 -1.777 1.00 95.19 157 ILE A C 1
ATOM 1205 O O . ILE A 1 157 ? -11.706 -1.657 -2.641 1.00 95.19 157 ILE A O 1
ATOM 1209 N N . VAL A 1 158 ? -10.876 -1.139 -0.615 1.00 93.38 158 VAL A N 1
ATOM 1210 C CA . VAL A 1 158 ? -12.022 -0.319 -0.191 1.00 93.38 158 VAL A CA 1
ATOM 1211 C C . VAL A 1 158 ? -11.788 1.178 -0.362 1.00 93.38 158 VAL A C 1
ATOM 1213 O O . VAL A 1 158 ? -12.742 1.937 -0.523 1.00 93.38 158 VAL A O 1
ATOM 1216 N N . GLY A 1 159 ? -10.524 1.592 -0.406 1.00 92.50 159 GLY A N 1
ATOM 1217 C CA . GLY A 1 159 ? -10.114 2.967 -0.650 1.00 92.50 159 GLY A CA 1
ATOM 1218 C C . GLY A 1 159 ? -8.663 3.009 -1.101 1.00 92.50 159 GLY A C 1
ATOM 1219 O O . GLY A 1 159 ? -7.868 2.145 -0.735 1.00 92.50 159 GLY A O 1
ATOM 1220 N N . ALA A 1 160 ? -8.321 3.986 -1.931 1.00 93.81 160 ALA A N 1
ATOM 1221 C CA . ALA A 1 160 ? -6.934 4.267 -2.258 1.00 93.81 160 ALA A CA 1
ATOM 1222 C C . ALA A 1 160 ? -6.782 5.723 -2.691 1.00 93.81 160 ALA A C 1
ATOM 1224 O O . ALA A 1 160 ? -7.643 6.254 -3.397 1.00 93.81 160 ALA A O 1
ATOM 1225 N N . LYS A 1 161 ? -5.683 6.360 -2.291 1.00 92.94 161 LYS A N 1
ATOM 1226 C CA . LYS A 1 161 ? -5.395 7.755 -2.630 1.00 92.94 161 LYS A CA 1
ATOM 1227 C C . LYS A 1 161 ? -3.895 8.001 -2.693 1.00 92.94 161 LYS A C 1
ATOM 1229 O O . LYS A 1 161 ? -3.125 7.422 -1.933 1.00 92.94 161 LYS A O 1
ATOM 1234 N N . ARG A 1 162 ? -3.473 8.895 -3.588 1.00 92.94 162 ARG A N 1
ATOM 1235 C CA . ARG A 1 162 ? -2.116 9.456 -3.579 1.00 92.94 162 ARG A CA 1
ATOM 1236 C C . ARG A 1 162 ? -2.134 10.836 -2.943 1.00 92.94 162 ARG A C 1
ATOM 1238 O O . ARG A 1 162 ? -2.952 11.667 -3.333 1.00 92.94 162 ARG A O 1
ATOM 1245 N N . VAL A 1 163 ? -1.204 11.078 -2.026 1.00 91.88 163 VAL A N 1
ATOM 1246 C CA . VAL A 1 163 ? -1.007 12.371 -1.362 1.00 91.88 163 VAL A CA 1
ATOM 1247 C C . VAL A 1 163 ? 0.486 12.673 -1.357 1.00 91.88 163 VAL A C 1
ATOM 1249 O O . VAL A 1 163 ? 1.272 11.963 -0.733 1.00 91.88 163 VAL A O 1
ATOM 1252 N N . GLY A 1 164 ? 0.898 13.697 -2.108 1.00 93.75 164 GLY A N 1
ATOM 1253 C CA . GLY A 1 164 ? 2.313 14.027 -2.286 1.00 93.75 164 GLY A CA 1
ATOM 1254 C C . GLY A 1 164 ? 3.114 12.850 -2.852 1.00 93.75 164 GLY A C 1
ATOM 1255 O O . GLY A 1 164 ? 2.872 12.396 -3.970 1.00 93.75 164 GLY A O 1
ATOM 1256 N N . ASN A 1 165 ? 4.083 12.367 -2.076 1.00 96.50 165 ASN A N 1
ATOM 1257 C CA . ASN A 1 165 ? 4.931 11.222 -2.404 1.00 96.50 165 ASN A CA 1
ATOM 1258 C C . ASN A 1 165 ? 4.453 9.898 -1.787 1.00 96.50 165 ASN A C 1
ATOM 1260 O O . ASN A 1 165 ? 5.195 8.921 -1.831 1.00 96.50 165 ASN A O 1
ATOM 1264 N N . ALA A 1 166 ? 3.248 9.849 -1.221 1.00 96.88 166 ALA A N 1
ATOM 1265 C CA . ALA A 1 166 ? 2.697 8.650 -0.609 1.00 96.88 166 ALA A CA 1
ATOM 1266 C C . ALA A 1 166 ? 1.499 8.096 -1.393 1.00 96.88 166 ALA A C 1
ATOM 1268 O O . ALA A 1 166 ? 0.684 8.845 -1.939 1.00 96.88 166 ALA A O 1
ATOM 1269 N N . ALA A 1 167 ? 1.382 6.770 -1.415 1.00 96.38 167 ALA A N 1
ATOM 1270 C CA . ALA A 1 167 ? 0.180 6.053 -1.816 1.00 96.38 167 ALA A CA 1
ATOM 1271 C C . ALA A 1 167 ? -0.419 5.355 -0.591 1.00 96.38 167 ALA A C 1
ATOM 1273 O O . ALA A 1 167 ? 0.250 4.556 0.063 1.00 96.38 167 ALA A O 1
ATOM 1274 N N . TYR A 1 168 ? -1.678 5.661 -0.308 1.00 97.31 168 TYR A N 1
ATOM 1275 C CA . TYR A 1 168 ? -2.481 5.044 0.736 1.00 97.31 168 TYR A CA 1
ATOM 1276 C C . TYR A 1 168 ? -3.435 4.047 0.099 1.00 97.31 168 TYR A C 1
ATOM 1278 O O . TYR A 1 168 ? -4.085 4.365 -0.899 1.00 97.31 168 TYR A O 1
ATOM 1286 N N . ILE A 1 169 ? -3.505 2.844 0.658 1.00 97.50 169 ILE A N 1
ATOM 1287 C CA . ILE A 1 169 ? -4.363 1.766 0.176 1.00 97.50 169 ILE A CA 1
ATOM 1288 C C . ILE A 1 169 ? -5.023 1.115 1.382 1.00 97.50 169 ILE A C 1
ATOM 1290 O O . ILE A 1 169 ? -4.342 0.582 2.254 1.00 97.50 169 ILE A O 1
ATOM 1294 N N . THR A 1 170 ? -6.346 1.108 1.388 1.00 96.94 170 THR A N 1
ATOM 1295 C CA . THR A 1 170 ? -7.147 0.416 2.388 1.00 96.94 170 THR A CA 1
ATOM 1296 C C . THR A 1 170 ? -7.670 -0.888 1.795 1.00 96.94 170 THR A C 1
ATOM 1298 O O . THR A 1 170 ? -8.267 -0.898 0.711 1.00 96.94 170 THR A O 1
ATOM 1301 N N . LEU A 1 171 ? -7.460 -1.991 2.508 1.00 96.62 171 LEU A N 1
ATOM 1302 C CA . LEU A 1 171 ? -7.817 -3.340 2.083 1.00 96.62 171 LEU A CA 1
ATOM 1303 C C . LEU A 1 171 ? -8.641 -4.025 3.175 1.00 96.62 171 LEU A C 1
ATOM 1305 O O . LEU A 1 171 ? -8.176 -4.155 4.304 1.00 96.62 171 LEU A O 1
ATOM 1309 N N . ASP A 1 172 ? -9.825 -4.512 2.819 1.00 95.88 172 ASP A N 1
ATOM 1310 C CA . ASP A 1 172 ? -10.539 -5.492 3.635 1.00 95.88 172 ASP A CA 1
ATOM 1311 C C . ASP A 1 172 ? -10.058 -6.886 3.232 1.00 95.88 172 ASP A C 1
ATOM 1313 O O . ASP A 1 172 ? -9.953 -7.179 2.040 1.00 95.88 172 ASP A O 1
ATOM 1317 N N . THR A 1 173 ? -9.743 -7.741 4.203 1.00 95.31 173 THR A N 1
ATOM 1318 C CA . THR A 1 173 ? -9.328 -9.125 3.952 1.00 95.31 173 THR A CA 1
ATOM 1319 C C . THR A 1 173 ? -9.647 -10.040 5.135 1.00 95.31 173 THR A C 1
ATOM 1321 O O . THR A 1 173 ? -10.017 -9.589 6.220 1.00 95.31 173 THR A O 1
ATOM 1324 N N . VAL A 1 174 ? -9.490 -11.347 4.936 1.00 93.06 174 VAL A N 1
ATOM 1325 C CA . VAL A 1 174 ? -9.561 -12.322 6.027 1.00 93.06 174 VAL A CA 1
ATOM 1326 C C . VAL A 1 174 ? -8.297 -12.205 6.871 1.00 93.06 174 VAL A C 1
ATOM 1328 O O . VAL A 1 174 ? -7.188 -12.325 6.357 1.00 93.06 174 VAL A O 1
ATOM 1331 N N . LEU A 1 175 ? -8.472 -11.983 8.171 1.00 91.81 175 LEU A N 1
ATOM 1332 C CA . LEU A 1 175 ? -7.385 -11.879 9.138 1.00 91.81 175 LEU A CA 1
ATOM 1333 C C . LEU A 1 175 ? -7.482 -13.026 10.150 1.00 91.81 175 LEU A C 1
ATOM 1335 O O . LEU A 1 175 ? -8.592 -13.474 10.447 1.00 91.81 175 LEU A O 1
ATOM 1339 N N . PRO A 1 176 ? -6.354 -13.495 10.709 1.00 86.62 176 PRO A N 1
ATOM 1340 C CA . PRO A 1 176 ? -6.376 -14.503 11.760 1.00 86.62 176 PRO A CA 1
ATOM 1341 C C . PRO A 1 176 ? -7.180 -14.014 12.970 1.00 86.62 176 PRO A C 1
ATOM 1343 O O . PRO A 1 176 ? -7.093 -12.850 13.370 1.00 86.62 176 PRO A O 1
ATOM 1346 N N . ASP A 1 177 ? -7.957 -14.910 13.569 1.00 78.44 177 ASP A N 1
ATOM 1347 C CA . ASP A 1 177 ? -8.793 -14.614 14.730 1.00 78.44 177 ASP A CA 1
ATOM 1348 C C . ASP A 1 177 ? -7.968 -14.505 16.028 1.00 78.44 177 ASP A C 1
ATOM 1350 O O 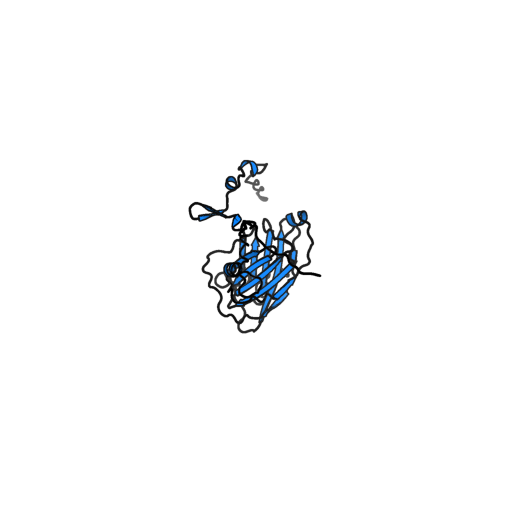. ASP A 1 177 ? -7.016 -15.252 16.247 1.00 78.44 177 ASP A O 1
ATOM 1354 N N . LYS A 1 178 ? -8.416 -13.640 16.953 1.00 64.56 178 LYS A N 1
ATOM 1355 C CA . LYS A 1 178 ? -8.133 -13.714 18.410 1.00 64.56 178 LYS A CA 1
ATOM 1356 C C . LYS A 1 178 ? -6.682 -13.529 18.885 1.00 64.56 178 LYS A C 1
ATOM 1358 O O . LYS A 1 178 ? -6.413 -13.764 20.059 1.00 64.56 178 LYS A O 1
ATOM 1363 N N . ALA A 1 179 ? -5.770 -13.072 18.036 1.00 73.25 179 ALA A N 1
ATOM 1364 C CA . ALA A 1 179 ? -4.448 -12.627 18.475 1.00 73.25 179 ALA A CA 1
ATOM 1365 C C . ALA A 1 179 ? -4.416 -11.100 18.665 1.00 73.25 179 ALA A C 1
ATOM 1367 O O . ALA A 1 179 ? -4.926 -10.362 17.816 1.00 73.25 179 ALA A O 1
ATOM 1368 N N . ASP A 1 180 ? -3.777 -10.628 19.742 1.00 87.69 180 ASP A N 1
ATOM 1369 C CA . ASP A 1 180 ? -3.535 -9.193 20.005 1.00 87.69 180 ASP A CA 1
ATOM 1370 C C . ASP A 1 180 ? -2.694 -8.529 18.904 1.00 87.69 180 ASP A C 1
ATOM 1372 O O . ASP A 1 180 ? -2.672 -7.305 18.758 1.00 87.69 180 ASP A O 1
ATOM 1376 N N . LYS A 1 181 ? -2.006 -9.351 18.110 1.00 92.38 181 LYS A N 1
ATOM 1377 C CA . LYS A 1 181 ? -1.221 -8.949 16.953 1.00 92.38 181 LYS A CA 1
ATOM 1378 C C . LYS A 1 181 ? -1.662 -9.703 15.707 1.00 92.38 181 LYS A C 1
ATOM 1380 O O . LYS A 1 181 ? -2.129 -10.837 15.787 1.00 92.38 181 LYS A O 1
ATOM 1385 N N . ILE A 1 182 ? -1.484 -9.077 14.554 1.00 93.94 182 ILE A N 1
ATOM 1386 C CA . ILE A 1 182 ? -1.782 -9.641 13.241 1.00 93.94 182 ILE A CA 1
ATOM 1387 C C . ILE A 1 182 ? -0.448 -9.806 12.504 1.00 93.94 182 ILE A C 1
ATOM 1389 O O . ILE A 1 182 ? 0.143 -8.790 12.126 1.00 93.94 182 ILE A O 1
ATOM 1393 N N . PRO A 1 183 ? 0.061 -11.040 12.334 1.00 94.00 183 PRO A N 1
ATOM 1394 C CA . PRO A 1 183 ? 1.258 -11.278 11.539 1.00 94.00 183 PRO A CA 1
ATOM 1395 C C . PRO A 1 183 ? 0.927 -11.136 10.049 1.00 94.00 183 PRO A C 1
ATOM 1397 O O . PRO A 1 183 ? -0.045 -11.719 9.574 1.00 94.00 183 PRO A O 1
ATOM 1400 N N . LEU A 1 184 ? 1.727 -10.369 9.312 1.00 93.44 184 LEU A N 1
ATOM 1401 C CA . LEU A 1 184 ? 1.554 -10.100 7.883 1.00 93.44 184 LEU A CA 1
ATOM 1402 C C . LEU A 1 184 ? 2.899 -10.186 7.163 1.00 93.44 184 LEU A C 1
ATOM 1404 O O . LEU A 1 184 ? 3.793 -9.382 7.437 1.00 93.44 184 LEU A O 1
ATOM 1408 N N . GLY A 1 185 ? 3.026 -11.113 6.219 1.00 96.31 185 GLY A N 1
ATOM 1409 C CA . GLY A 1 185 ? 4.167 -11.216 5.319 1.00 96.31 185 GLY A CA 1
ATOM 1410 C C . GLY A 1 185 ? 4.002 -10.260 4.143 1.00 96.31 185 GLY A C 1
ATOM 1411 O O . GLY A 1 185 ? 3.016 -10.322 3.410 1.00 96.31 185 GLY A O 1
ATOM 1412 N N . LEU A 1 186 ? 4.947 -9.341 3.955 1.00 97.69 186 LEU A N 1
ATOM 1413 C CA . LEU A 1 186 ? 4.847 -8.273 2.962 1.00 97.69 186 LEU A CA 1
ATOM 1414 C C . LEU A 1 186 ? 6.171 -8.069 2.222 1.00 97.69 186 LEU A C 1
ATOM 1416 O O . LEU A 1 186 ? 7.246 -8.041 2.819 1.00 97.69 186 LEU A O 1
ATOM 1420 N N . HIS A 1 187 ? 6.083 -7.866 0.909 1.00 96.94 187 HIS A N 1
ATOM 1421 C CA . HIS A 1 187 ? 7.131 -7.213 0.122 1.00 96.94 187 HIS A CA 1
ATOM 1422 C C . HIS A 1 187 ? 6.540 -6.407 -1.025 1.00 96.94 187 HIS A C 1
ATOM 1424 O O . HIS A 1 187 ? 5.405 -6.621 -1.453 1.00 96.94 187 HIS A O 1
ATOM 1430 N N . LEU A 1 188 ? 7.339 -5.474 -1.526 1.00 98.12 188 LEU A N 1
ATOM 1431 C CA . LEU A 1 188 ? 6.961 -4.552 -2.577 1.00 98.12 188 LEU A CA 1
ATOM 1432 C C . LEU A 1 188 ? 7.775 -4.789 -3.842 1.00 98.12 188 LEU A C 1
ATOM 1434 O O . LEU A 1 188 ? 8.944 -5.171 -3.788 1.00 98.12 188 LEU A O 1
ATOM 1438 N N . LEU A 1 189 ? 7.158 -4.478 -4.977 1.00 96.94 189 LEU A N 1
ATOM 1439 C CA . LEU A 1 189 ? 7.812 -4.391 -6.273 1.00 96.94 189 LEU A CA 1
ATOM 1440 C C . LEU A 1 189 ? 7.334 -3.146 -7.007 1.00 96.94 189 LEU A C 1
ATOM 1442 O O . LEU A 1 189 ? 6.137 -2.892 -7.095 1.00 96.94 189 LEU A O 1
ATOM 1446 N N . SER A 1 190 ? 8.270 -2.424 -7.599 1.00 97.12 190 SER A N 1
ATOM 1447 C CA . SER A 1 190 ? 8.042 -1.313 -8.509 1.00 97.12 190 SER A CA 1
ATOM 1448 C C . SER A 1 190 ? 8.823 -1.582 -9.791 1.00 97.12 190 SER A C 1
ATOM 1450 O O . SER A 1 190 ? 10.034 -1.797 -9.771 1.00 97.12 190 SER A O 1
ATOM 1452 N N . GLN A 1 191 ? 8.143 -1.613 -10.931 1.00 96.38 191 GLN A N 1
ATOM 1453 C CA . GLN A 1 191 ? 8.754 -1.879 -12.231 1.00 96.38 191 GLN A CA 1
ATOM 1454 C C . GLN A 1 191 ? 8.232 -0.911 -13.285 1.00 96.38 191 GLN A C 1
ATOM 1456 O O . GLN A 1 191 ? 7.051 -0.582 -13.322 1.00 96.38 191 GLN A O 1
ATOM 1461 N N . ARG A 1 192 ? 9.115 -0.483 -14.188 1.00 94.69 192 ARG A N 1
ATOM 1462 C CA . ARG A 1 192 ? 8.772 0.302 -15.375 1.00 94.69 192 ARG A CA 1
ATOM 1463 C C . ARG A 1 192 ? 9.400 -0.351 -16.590 1.00 94.69 192 ARG A C 1
ATOM 1465 O O . ARG A 1 192 ? 10.551 -0.782 -16.540 1.00 94.69 192 ARG A O 1
ATOM 1472 N N . GLN A 1 193 ? 8.650 -0.424 -17.684 1.00 89.88 193 GLN A N 1
ATOM 1473 C CA . GLN A 1 193 ? 9.146 -1.035 -18.912 1.00 89.88 193 GLN A CA 1
ATOM 1474 C C . GLN A 1 193 ? 10.423 -0.327 -19.397 1.00 89.88 193 GLN A C 1
ATOM 1476 O O . GLN A 1 193 ? 10.417 0.879 -19.630 1.00 89.88 193 GLN A O 1
ATOM 1481 N N . GLY A 1 194 ? 11.512 -1.086 -19.559 1.00 88.94 194 GLY A N 1
ATOM 1482 C CA . GLY A 1 194 ? 12.810 -0.575 -20.020 1.00 88.94 194 GLY A CA 1
ATOM 1483 C C . GLY A 1 194 ? 13.621 0.198 -18.972 1.00 88.94 194 GLY A C 1
ATOM 1484 O O . GLY A 1 194 ? 14.751 0.586 -19.260 1.00 88.94 194 GLY A O 1
ATOM 1485 N N . GLY A 1 195 ? 13.071 0.403 -17.775 1.00 91.56 195 GLY A N 1
ATOM 1486 C CA . GLY A 1 195 ? 13.729 1.074 -16.659 1.00 91.56 195 GLY A CA 1
ATOM 1487 C C . GLY A 1 195 ? 14.302 0.111 -15.630 1.00 91.56 195 GLY A C 1
ATOM 1488 O O . GLY A 1 195 ? 14.024 -1.090 -15.640 1.00 91.56 195 GLY A O 1
ATOM 1489 N N . ARG A 1 196 ? 15.063 0.659 -14.680 1.00 94.75 196 ARG A N 1
ATOM 1490 C CA . ARG A 1 196 ? 15.416 -0.063 -13.456 1.00 94.75 196 ARG A CA 1
ATOM 1491 C C . ARG A 1 196 ? 14.180 -0.193 -12.560 1.00 94.75 196 ARG A C 1
ATOM 1493 O O . ARG A 1 196 ? 13.449 0.780 -12.372 1.00 94.75 196 ARG A O 1
ATOM 1500 N N . GLY A 1 197 ? 13.955 -1.400 -12.045 1.00 94.31 197 GLY A N 1
ATOM 1501 C CA . GLY A 1 197 ? 12.958 -1.671 -11.012 1.00 94.31 197 GLY A CA 1
ATOM 1502 C C . GLY A 1 197 ? 13.516 -1.480 -9.604 1.00 94.31 197 GLY A C 1
ATOM 1503 O O . GLY A 1 197 ? 14.729 -1.381 -9.415 1.00 94.31 197 GLY A O 1
ATOM 1504 N N . ASP A 1 198 ? 12.615 -1.475 -8.636 1.00 95.62 198 ASP A N 1
ATOM 1505 C CA . ASP A 1 198 ? 12.902 -1.405 -7.208 1.00 95.62 198 ASP A CA 1
ATOM 1506 C C . ASP A 1 198 ? 12.010 -2.402 -6.453 1.00 95.62 198 ASP A C 1
ATOM 1508 O O . ASP A 1 198 ? 10.926 -2.762 -6.916 1.00 95.62 198 ASP A O 1
ATOM 1512 N N . SER A 1 199 ? 12.482 -2.910 -5.321 1.00 95.31 199 SER A N 1
ATOM 1513 C CA . SER A 1 199 ? 11.780 -3.926 -4.538 1.00 95.31 199 SER A CA 1
ATOM 1514 C C . SER A 1 199 ? 12.283 -3.965 -3.106 1.00 95.31 199 SER A C 1
ATOM 1516 O O . SER A 1 199 ? 13.462 -3.719 -2.854 1.00 95.31 199 SER A O 1
ATOM 1518 N N . THR A 1 200 ? 11.428 -4.391 -2.183 1.00 96.00 200 THR A N 1
ATOM 1519 C CA . THR A 1 200 ? 11.822 -4.639 -0.791 1.00 96.00 200 THR A CA 1
ATOM 1520 C C . THR A 1 200 ? 12.009 -6.138 -0.544 1.00 96.00 200 THR A C 1
ATOM 1522 O O . THR A 1 200 ? 11.375 -6.951 -1.220 1.00 96.00 200 THR A O 1
ATOM 1525 N N . PRO A 1 201 ? 12.821 -6.544 0.449 1.00 93.25 201 PRO A N 1
ATOM 1526 C CA . PRO A 1 201 ? 12.798 -7.925 0.922 1.00 93.25 201 PRO A CA 1
ATOM 1527 C C . PRO A 1 201 ? 11.424 -8.285 1.509 1.00 93.25 201 PRO A C 1
ATOM 1529 O O . PRO A 1 201 ? 10.673 -7.402 1.934 1.00 93.25 201 PRO A O 1
ATOM 1532 N N . HIS A 1 202 ? 11.123 -9.586 1.553 1.00 94.62 202 HIS A N 1
ATOM 1533 C CA . HIS A 1 202 ? 9.989 -10.116 2.310 1.00 94.62 202 HIS A CA 1
ATOM 1534 C C . HIS A 1 202 ? 10.232 -9.953 3.808 1.00 94.62 202 HIS A C 1
ATOM 1536 O O . HIS A 1 202 ? 11.278 -10.354 4.322 1.00 94.62 202 HIS A O 1
ATOM 1542 N N . VAL A 1 203 ? 9.253 -9.374 4.499 1.00 95.44 203 VAL A N 1
ATOM 1543 C CA . VAL A 1 203 ? 9.264 -9.167 5.947 1.00 95.44 203 VAL A CA 1
ATOM 1544 C C . VAL A 1 203 ? 7.927 -9.609 6.520 1.00 95.44 203 VAL A C 1
ATOM 1546 O O . VAL A 1 203 ? 6.883 -9.224 6.004 1.00 95.44 203 VAL A O 1
ATOM 1549 N N . VAL A 1 204 ? 7.966 -10.360 7.619 1.00 95.38 204 VAL A N 1
ATOM 1550 C CA . VAL A 1 204 ? 6.783 -10.622 8.444 1.00 95.38 204 VAL A CA 1
ATOM 1551 C C . VAL A 1 204 ? 6.709 -9.546 9.521 1.00 95.38 204 VAL A C 1
ATOM 1553 O O . VAL A 1 204 ? 7.563 -9.490 10.407 1.00 95.38 204 VAL A O 1
ATOM 1556 N N . ALA A 1 205 ? 5.711 -8.672 9.430 1.00 94.44 205 ALA A N 1
ATOM 1557 C CA . ALA A 1 205 ? 5.436 -7.644 10.426 1.00 94.44 205 ALA A CA 1
ATOM 1558 C C . ALA A 1 205 ? 4.296 -8.077 11.349 1.00 94.44 205 ALA A C 1
ATOM 1560 O O . ALA A 1 205 ? 3.321 -8.676 10.907 1.00 94.44 205 ALA A O 1
ATOM 1561 N N . GLU A 1 206 ? 4.390 -7.731 12.631 1.00 94.81 206 GLU A N 1
ATOM 1562 C CA . GLU A 1 206 ? 3.301 -7.932 13.584 1.00 94.81 206 GLU A CA 1
ATOM 1563 C C . GLU A 1 206 ? 2.590 -6.605 13.853 1.00 94.81 206 GLU A C 1
ATOM 1565 O O . GLU A 1 206 ? 3.109 -5.739 14.563 1.00 94.81 206 GLU A O 1
ATOM 1570 N N . LEU A 1 207 ? 1.387 -6.438 13.308 1.00 95.12 207 LEU A N 1
ATOM 1571 C CA . LEU A 1 207 ? 0.596 -5.234 13.545 1.00 95.12 207 LEU A CA 1
ATOM 1572 C C . LEU A 1 207 ? -0.198 -5.358 14.849 1.00 95.12 207 LEU A C 1
ATOM 1574 O O . LEU A 1 207 ? -0.860 -6.379 15.046 1.00 95.12 207 LEU A O 1
ATOM 1578 N N . PRO A 1 208 ? -0.204 -4.338 15.727 1.00 94.75 208 PRO A N 1
ATOM 1579 C CA . PRO A 1 208 ? -1.135 -4.290 16.846 1.00 94.75 208 PRO A CA 1
ATOM 1580 C C . PRO A 1 208 ? -2.576 -4.334 16.341 1.00 94.75 208 PRO A C 1
ATOM 1582 O O . PRO A 1 208 ? -2.935 -3.633 15.391 1.00 94.75 208 PRO A O 1
ATOM 1585 N N . ARG A 1 209 ? -3.424 -5.138 16.981 1.00 92.88 209 ARG A N 1
ATOM 1586 C CA . ARG A 1 209 ? -4.845 -5.161 16.655 1.00 92.88 209 ARG A CA 1
ATOM 1587 C C . ARG A 1 209 ? -5.525 -3.925 17.245 1.00 92.88 209 ARG A C 1
ATOM 1589 O O . ARG A 1 209 ? -5.605 -3.784 18.460 1.00 92.88 209 ARG A O 1
ATOM 1596 N N . SER A 1 210 ? -6.054 -3.056 16.383 1.00 92.06 210 SER A N 1
ATOM 1597 C CA . SER A 1 210 ? -6.973 -1.991 16.806 1.00 92.06 210 SER A CA 1
ATOM 1598 C C . SER A 1 210 ? -8.141 -2.529 17.644 1.00 92.06 210 SER A C 1
ATOM 1600 O O . SER A 1 210 ? -8.730 -3.565 17.325 1.00 92.06 210 SER A O 1
ATOM 1602 N N . ALA A 1 211 ? -8.483 -1.793 18.705 1.00 88.12 211 ALA A N 1
ATOM 1603 C CA . ALA A 1 211 ? -9.655 -2.053 19.540 1.00 88.12 211 ALA A CA 1
ATOM 1604 C C . ALA A 1 211 ? -10.978 -1.745 18.814 1.00 88.12 211 ALA A C 1
ATOM 1606 O O . ALA A 1 211 ? -12.048 -2.156 19.269 1.00 88.12 211 ALA A O 1
ATOM 1607 N N . GLN A 1 212 ? -10.912 -1.031 17.687 1.00 87.19 212 GLN A N 1
ATOM 1608 C CA . GLN A 1 212 ? -12.067 -0.692 16.875 1.00 87.19 212 GLN A CA 1
ATOM 1609 C C . GLN A 1 212 ? -12.614 -1.944 16.181 1.00 87.19 212 GLN A C 1
ATOM 1611 O O . GLN A 1 212 ? -11.931 -2.608 15.400 1.00 87.19 212 GLN A O 1
ATOM 1616 N N . GLN A 1 213 ? -13.876 -2.269 16.455 1.00 77.25 213 GLN A N 1
ATOM 1617 C CA . GLN A 1 213 ? -14.527 -3.441 15.861 1.00 77.25 213 GLN A CA 1
ATOM 1618 C C . GLN A 1 213 ? -15.270 -3.108 14.568 1.00 77.25 213 GLN A C 1
ATOM 1620 O O . GLN A 1 213 ? -15.341 -3.941 13.666 1.00 77.25 213 GLN A O 1
ATOM 1625 N N . GLU A 1 214 ? -15.803 -1.890 14.462 1.00 86.19 214 GLU A N 1
ATOM 1626 C CA . GLU A 1 214 ? -16.592 -1.460 13.312 1.00 86.19 214 GLU A CA 1
ATOM 1627 C C . GLU A 1 214 ? -15.805 -0.501 12.427 1.00 86.19 214 GLU A C 1
ATOM 1629 O O . GLU A 1 214 ? -15.193 0.448 12.909 1.00 86.19 214 GLU A O 1
ATOM 1634 N N . VAL A 1 215 ? -15.873 -0.717 11.119 1.00 90.81 215 VAL A N 1
ATOM 1635 C CA . VAL A 1 215 ? -15.300 0.175 10.107 1.00 90.81 215 VAL A CA 1
ATOM 1636 C C . VAL A 1 215 ? -16.396 0.636 9.144 1.00 90.81 215 VAL A C 1
ATOM 1638 O O . VAL A 1 215 ? -17.406 -0.063 8.992 1.00 90.81 215 VAL A O 1
ATOM 1641 N N . PRO A 1 216 ? -16.238 1.795 8.475 1.00 90.44 216 PRO A N 1
ATOM 1642 C CA . PRO A 1 216 ? -17.219 2.287 7.519 1.00 90.44 216 PRO A CA 1
ATOM 1643 C C . PRO A 1 216 ? -17.554 1.237 6.459 1.00 90.44 216 PRO A C 1
ATOM 1645 O O . PRO A 1 216 ? -16.668 0.676 5.805 1.00 90.44 216 PRO A O 1
ATOM 1648 N N . LYS A 1 217 ? -18.848 0.974 6.265 1.00 87.00 217 LYS A N 1
ATOM 1649 C CA . LYS A 1 217 ? -19.312 0.067 5.211 1.00 87.00 217 LYS A CA 1
ATOM 1650 C C . LYS A 1 217 ? -19.123 0.733 3.855 1.00 87.00 217 LYS A C 1
ATOM 1652 O O . LYS A 1 217 ? -19.632 1.827 3.626 1.00 87.00 217 LYS A O 1
ATOM 1657 N N . VAL A 1 218 ? -18.444 0.048 2.941 1.00 82.88 218 VAL A N 1
ATOM 1658 C CA . VAL A 1 218 ? -18.233 0.539 1.578 1.00 82.88 218 VAL A CA 1
ATOM 1659 C C . VAL A 1 218 ? -19.234 -0.129 0.644 1.00 82.88 218 VAL A C 1
ATOM 1661 O O . VAL A 1 218 ? -19.279 -1.347 0.523 1.00 82.88 218 VAL A O 1
ATOM 1664 N N . THR A 1 219 ? -20.066 0.681 -0.009 1.00 68.38 219 THR A N 1
ATOM 1665 C CA . THR A 1 219 ? -21.067 0.227 -0.992 1.00 68.38 219 THR A CA 1
ATOM 1666 C C . THR A 1 219 ? -20.604 0.413 -2.439 1.00 68.38 219 THR A C 1
ATOM 1668 O O . THR A 1 219 ? -21.351 0.107 -3.372 1.00 68.38 219 THR A O 1
ATOM 1671 N N . ARG A 1 220 ? -19.382 0.929 -2.651 1.00 61.81 220 ARG A N 1
ATOM 1672 C CA . ARG A 1 220 ? -18.832 1.180 -3.990 1.00 61.81 220 ARG A CA 1
ATOM 1673 C C . ARG A 1 220 ? -18.669 -0.126 -4.769 1.00 61.81 220 ARG A C 1
ATOM 1675 O O . ARG A 1 220 ? -18.187 -1.126 -4.250 1.00 61.81 220 ARG A O 1
ATOM 1682 N N . LYS A 1 221 ? -19.047 -0.078 -6.049 1.00 52.09 221 LYS A N 1
ATOM 1683 C CA . LYS A 1 221 ? -18.765 -1.119 -7.042 1.00 52.09 221 LYS A CA 1
ATOM 1684 C C . LYS A 1 221 ? -17.566 -0.679 -7.885 1.00 52.09 221 LYS A C 1
ATOM 1686 O O . LYS A 1 221 ? -17.639 0.376 -8.509 1.00 52.09 221 LYS A O 1
ATOM 1691 N N . GLY A 1 222 ? -16.515 -1.497 -7.934 1.00 60.19 222 GLY A N 1
ATOM 1692 C CA . GLY A 1 222 ? -15.313 -1.267 -8.749 1.00 60.19 222 GLY A CA 1
ATOM 1693 C C . GLY A 1 222 ? -14.069 -0.906 -7.932 1.00 60.19 222 GLY A C 1
ATOM 1694 O O . GLY A 1 222 ? -14.174 -0.464 -6.790 1.00 60.19 222 GLY A O 1
ATOM 1695 N N . THR A 1 223 ? -12.892 -1.126 -8.516 1.00 66.81 223 THR A N 1
ATOM 1696 C CA . THR A 1 223 ? -11.594 -0.847 -7.887 1.00 66.81 223 THR A CA 1
ATOM 1697 C C . THR A 1 223 ? -11.264 0.649 -7.946 1.00 66.81 223 THR A C 1
ATOM 1699 O O . THR A 1 223 ? -11.606 1.287 -8.947 1.00 66.81 223 THR A O 1
ATOM 1702 N N . PRO A 1 224 ? -10.598 1.232 -6.929 1.00 75.81 224 PRO A N 1
ATOM 1703 C CA . PRO A 1 224 ? -10.181 2.629 -6.984 1.00 75.81 224 PRO A CA 1
ATOM 1704 C C . PRO A 1 224 ? -9.275 2.924 -8.186 1.00 75.81 224 PRO A C 1
ATOM 1706 O O . PRO A 1 224 ? -8.393 2.132 -8.528 1.00 75.81 224 PRO A O 1
ATOM 1709 N N . ASP A 1 225 ? -9.485 4.088 -8.797 1.00 74.25 225 ASP A N 1
ATOM 1710 C CA . ASP A 1 225 ? -8.564 4.695 -9.755 1.00 74.25 225 ASP A CA 1
ATOM 1711 C C . ASP A 1 225 ? -7.779 5.787 -9.022 1.00 74.25 225 ASP A C 1
ATOM 1713 O O . ASP A 1 225 ? -8.372 6.647 -8.367 1.00 74.25 225 ASP A O 1
ATOM 1717 N N . LEU A 1 226 ? -6.449 5.741 -9.106 1.00 78.81 226 LEU A N 1
ATOM 1718 C CA . LEU A 1 226 ? -5.584 6.739 -8.479 1.00 78.81 226 LEU A CA 1
ATOM 1719 C C . LEU A 1 226 ? -5.369 7.979 -9.353 1.00 78.81 226 LEU A C 1
ATOM 1721 O O . LEU A 1 226 ? -4.622 8.882 -8.952 1.00 78.81 226 LEU A O 1
ATOM 1725 N N . ARG A 1 227 ? -5.992 8.054 -10.536 1.00 74.88 227 ARG A N 1
ATOM 1726 C CA . ARG A 1 227 ? -5.982 9.265 -11.363 1.00 74.88 227 ARG A CA 1
ATOM 1727 C C . ARG A 1 227 ? -6.554 10.460 -10.598 1.00 74.88 227 ARG A C 1
ATOM 1729 O O . ARG A 1 227 ? -7.578 10.337 -9.925 1.00 74.88 227 ARG A O 1
ATOM 1736 N N . PRO A 1 228 ? -5.909 11.631 -10.693 1.00 66.25 228 PRO A N 1
ATOM 1737 C CA . PRO A 1 228 ? -6.390 12.817 -10.010 1.00 66.25 228 PRO A CA 1
ATOM 1738 C C . PRO A 1 228 ? -7.743 13.259 -10.582 1.00 66.25 228 PRO A C 1
ATOM 1740 O O . PRO A 1 228 ? -7.980 13.185 -11.787 1.00 66.25 228 PRO A O 1
ATOM 1743 N N . LEU A 1 229 ? -8.621 13.794 -9.726 1.00 66.81 229 LEU A N 1
ATOM 1744 C CA . LEU A 1 229 ? -9.919 14.335 -10.154 1.00 66.81 229 LEU A CA 1
ATOM 1745 C C . LEU A 1 229 ? -9.783 15.472 -11.178 1.00 66.81 229 LEU A C 1
ATOM 1747 O O . LEU A 1 229 ? -10.713 15.715 -11.938 1.00 66.81 229 LEU A O 1
ATOM 1751 N N . SER A 1 230 ? -8.624 16.137 -11.242 1.00 65.31 230 SER A N 1
ATOM 1752 C CA . SER A 1 230 ? -8.314 17.134 -12.272 1.00 65.31 230 SER A CA 1
ATOM 1753 C C . SER A 1 230 ? -8.367 16.581 -13.696 1.00 65.31 230 SER A C 1
ATOM 1755 O O . SER A 1 230 ? -8.592 17.356 -14.621 1.00 65.31 230 SER A O 1
ATOM 1757 N N . ASP A 1 231 ? -8.189 15.267 -13.871 1.00 65.75 231 ASP A N 1
ATOM 1758 C CA . ASP A 1 231 ? -8.289 14.595 -15.173 1.00 65.75 231 ASP A CA 1
ATOM 1759 C C . ASP A 1 231 ? -9.747 14.382 -15.612 1.00 65.75 231 ASP A C 1
ATOM 1761 O O . ASP A 1 231 ? -10.016 13.995 -16.756 1.00 65.75 231 ASP A O 1
ATOM 1765 N N . TYR A 1 232 ? -10.691 14.634 -14.702 1.00 65.19 232 TYR A N 1
ATOM 1766 C CA . TYR A 1 232 ? -12.119 14.482 -14.908 1.00 65.19 232 TYR A CA 1
ATOM 1767 C C . TYR A 1 232 ? -12.798 15.853 -15.036 1.00 65.19 232 TYR A C 1
ATOM 1769 O O . TYR A 1 232 ? -12.528 16.802 -14.294 1.00 65.19 232 TYR A O 1
ATOM 1777 N N . ARG A 1 233 ? -13.746 15.959 -15.971 1.00 66.88 233 ARG A N 1
ATOM 1778 C CA . ARG A 1 233 ? -14.654 17.107 -16.097 1.00 66.88 233 ARG A CA 1
ATOM 1779 C C . ARG A 1 233 ? -16.097 16.645 -16.000 1.00 66.88 233 ARG A C 1
ATOM 1781 O O . ARG A 1 233 ? -16.456 15.560 -16.461 1.00 66.88 233 ARG A O 1
ATOM 1788 N N . PHE A 1 234 ? -16.934 17.481 -15.396 1.00 60.91 234 PHE A N 1
ATOM 1789 C CA . PHE A 1 234 ? -18.368 17.242 -15.347 1.00 60.91 234 PHE A CA 1
ATOM 1790 C C . PHE A 1 234 ? -18.988 17.668 -16.680 1.00 60.91 234 PHE A C 1
ATOM 1792 O O . PHE A 1 234 ? -18.975 18.847 -17.025 1.00 60.91 234 PHE A O 1
ATOM 1799 N N . HIS A 1 235 ? -19.505 16.710 -17.448 1.00 52.06 235 HIS A N 1
ATOM 1800 C CA . HIS A 1 235 ? -20.101 16.953 -18.757 1.00 52.06 235 HIS A CA 1
ATOM 1801 C C . HIS A 1 235 ? -21.375 16.118 -18.937 1.00 52.06 235 HIS A C 1
ATOM 1803 O O . HIS A 1 235 ? -21.354 14.889 -18.845 1.00 52.06 235 HIS A O 1
ATOM 1809 N N . ASN A 1 236 ? -22.490 16.777 -19.268 1.00 56.66 236 ASN A N 1
ATOM 1810 C CA . ASN A 1 236 ? -23.824 16.172 -19.412 1.00 56.66 236 ASN A CA 1
ATOM 1811 C C . ASN A 1 236 ? -24.270 15.362 -18.183 1.00 56.66 236 ASN A C 1
ATOM 1813 O O . ASN A 1 236 ? -24.740 14.234 -18.317 1.00 56.66 236 ASN A O 1
ATOM 1817 N N . GLY A 1 237 ? -24.088 15.917 -16.983 1.00 61.69 237 GLY A N 1
ATOM 1818 C CA . GLY A 1 237 ? -24.520 15.260 -15.745 1.00 61.69 237 GLY A CA 1
ATOM 1819 C C . GLY A 1 237 ? -23.650 14.076 -15.310 1.00 61.69 237 GLY A C 1
ATOM 1820 O O . GLY A 1 237 ? -24.016 13.377 -14.372 1.00 61.69 237 GLY A O 1
ATOM 1821 N N . LEU A 1 238 ? -22.519 13.832 -15.982 1.00 58.03 238 LEU A N 1
ATOM 1822 C CA . LEU A 1 238 ? -21.603 12.729 -15.697 1.00 58.03 238 LEU A CA 1
ATOM 1823 C C . LEU A 1 238 ? -20.164 13.245 -15.602 1.00 58.03 238 LEU A C 1
ATOM 1825 O O . LEU A 1 238 ? -19.754 14.097 -16.389 1.00 58.03 238 LEU A O 1
ATOM 1829 N N . ALA A 1 239 ? -19.374 12.697 -14.679 1.00 67.88 239 ALA A N 1
ATOM 1830 C CA . ALA A 1 239 ? -17.926 12.891 -14.674 1.00 67.88 239 ALA A CA 1
ATOM 1831 C C . ALA A 1 239 ? -17.296 12.035 -15.785 1.00 67.88 239 ALA A C 1
ATOM 1833 O O . ALA A 1 239 ? -17.531 10.827 -15.849 1.00 67.88 239 ALA A O 1
ATOM 1834 N N . LYS A 1 240 ? -16.528 12.655 -16.686 1.00 67.12 240 LYS A N 1
ATOM 1835 C CA . LYS A 1 240 ? -15.863 11.983 -17.812 1.00 67.12 240 LYS A CA 1
ATOM 1836 C C . LYS A 1 240 ? -14.385 12.359 -17.866 1.00 67.12 240 LYS A C 1
ATOM 1838 O O . LYS A 1 240 ? -14.026 13.476 -17.500 1.00 67.12 240 LYS A O 1
ATOM 1843 N N . LEU A 1 241 ? -13.557 11.433 -18.355 1.00 63.25 241 LEU A N 1
ATOM 1844 C CA . LEU A 1 241 ? -12.167 11.714 -18.721 1.00 63.25 241 LEU A CA 1
ATOM 1845 C C . LEU A 1 241 ? -12.135 12.732 -19.865 1.00 63.25 241 LEU A C 1
ATOM 1847 O O . LEU A 1 241 ? -12.861 12.583 -20.851 1.00 63.25 241 LEU A O 1
ATOM 1851 N N . GLU A 1 242 ? -11.292 13.749 -19.724 1.00 58.75 242 GLU A N 1
ATOM 1852 C CA . GLU A 1 242 ? -11.124 14.801 -20.726 1.00 58.75 242 GLU A CA 1
ATOM 1853 C C . GLU A 1 242 ? -10.502 14.230 -22.012 1.00 58.75 242 GLU A C 1
ATOM 1855 O O . GLU A 1 242 ? -9.434 13.602 -21.981 1.00 58.75 242 GLU A O 1
ATOM 1860 N N . LYS A 1 243 ? -11.171 14.418 -23.156 1.00 59.09 243 LYS A N 1
ATOM 1861 C CA . LYS A 1 243 ? -10.621 14.000 -24.448 1.00 59.09 243 LYS A CA 1
ATOM 1862 C C . LYS A 1 243 ? -9.464 14.917 -24.843 1.00 59.09 243 LYS A C 1
ATOM 1864 O O . LYS A 1 243 ? -9.395 16.067 -24.427 1.00 59.09 243 LYS A O 1
ATOM 1869 N N . LEU A 1 244 ? -8.573 14.428 -25.707 1.00 56.00 244 LEU A N 1
ATOM 1870 C CA . LEU A 1 244 ? -7.423 15.203 -26.202 1.00 56.00 244 LEU A CA 1
ATOM 1871 C C . LEU A 1 244 ? -7.847 16.547 -26.825 1.00 56.00 244 LEU A C 1
ATOM 1873 O O . LEU A 1 244 ? -7.212 17.563 -26.567 1.00 56.00 244 LEU A O 1
ATOM 1877 N N . GLU A 1 245 ? -8.960 16.551 -27.563 1.00 52.16 245 GLU A N 1
ATOM 1878 C CA . GLU A 1 245 ? -9.549 17.747 -28.180 1.00 52.16 245 GLU A CA 1
ATOM 1879 C C . GLU A 1 245 ? -9.969 18.821 -27.161 1.00 52.16 245 GLU A C 1
ATOM 1881 O O . GLU A 1 245 ? -9.773 20.011 -27.410 1.00 52.16 245 GLU A O 1
ATOM 1886 N N . ASP A 1 246 ? -10.440 18.408 -25.982 1.00 57.31 246 ASP A N 1
ATOM 1887 C CA . ASP A 1 246 ? -10.892 19.304 -24.911 1.00 57.31 246 ASP A CA 1
ATOM 1888 C C . ASP A 1 246 ? -9.711 19.925 -24.136 1.00 57.31 246 ASP A C 1
ATOM 1890 O O . ASP A 1 246 ? -9.855 20.975 -23.515 1.00 57.31 246 ASP A O 1
ATOM 1894 N N . LYS A 1 247 ? -8.506 19.343 -24.258 1.00 55.81 247 LYS A N 1
ATOM 1895 C CA . LYS A 1 247 ? -7.240 19.871 -23.707 1.00 55.81 247 LYS A CA 1
ATOM 1896 C C . LYS A 1 247 ? -6.601 20.962 -24.577 1.00 55.81 247 LYS A C 1
ATOM 1898 O O . LYS A 1 247 ? -5.446 21.326 -24.359 1.00 55.81 247 LYS A O 1
ATOM 1903 N N . GLY A 1 248 ? -7.297 21.434 -25.615 1.00 57.53 248 GLY A N 1
ATOM 1904 C CA . GLY A 1 248 ? -6.735 22.332 -26.630 1.00 57.53 248 GLY A CA 1
ATOM 1905 C C . GLY A 1 248 ? -5.689 21.660 -27.530 1.00 57.53 248 GLY A C 1
ATOM 1906 O O . GLY A 1 248 ? -4.989 22.344 -28.278 1.00 57.53 248 GLY A O 1
ATOM 1907 N N . LEU A 1 249 ? -5.575 20.327 -27.468 1.00 52.44 249 LEU A N 1
ATOM 1908 C CA . LEU A 1 249 ? -4.677 19.540 -28.302 1.00 52.44 249 LEU A CA 1
ATOM 1909 C C . LEU A 1 249 ? -5.460 18.976 -29.486 1.00 52.44 249 LEU A C 1
ATOM 1911 O O . LEU A 1 249 ? -6.329 18.117 -29.365 1.00 52.44 249 LEU A O 1
ATOM 1915 N N . THR A 1 250 ? -5.131 19.451 -30.677 1.00 59.25 250 THR A N 1
ATOM 1916 C CA . THR A 1 250 ? -5.683 18.919 -31.920 1.00 59.25 250 THR A CA 1
ATOM 1917 C C . THR A 1 250 ? -5.149 17.512 -32.175 1.00 59.25 250 THR A C 1
ATOM 1919 O O . THR A 1 250 ? -3.996 17.208 -31.872 1.00 59.25 250 THR A O 1
ATOM 1922 N N . HIS A 1 251 ? -5.942 16.667 -32.838 1.00 54.16 251 HIS A N 1
ATOM 1923 C CA . HIS A 1 251 ? -5.503 15.342 -33.294 1.00 54.16 251 HIS A CA 1
ATOM 1924 C C . HIS A 1 251 ? -4.149 15.388 -34.029 1.00 54.16 251 HIS A C 1
ATOM 1926 O O . HIS A 1 251 ? -3.338 14.486 -33.885 1.00 54.16 251 HIS A O 1
ATOM 1932 N N . LYS A 1 252 ? -3.854 16.464 -34.772 1.00 64.38 252 LYS A N 1
ATOM 1933 C CA . LYS A 1 252 ? -2.570 16.646 -35.471 1.00 64.38 252 LYS A CA 1
ATOM 1934 C C . LYS A 1 252 ? -1.365 16.811 -34.536 1.00 64.38 252 LYS A C 1
ATOM 1936 O O . LYS A 1 252 ? -0.268 16.447 -34.931 1.00 64.38 252 LYS A O 1
ATOM 1941 N N . GLN A 1 253 ? -1.555 17.354 -33.333 1.00 61.81 253 GLN A N 1
ATOM 1942 C CA . GLN A 1 253 ? -0.486 17.564 -32.345 1.00 61.81 253 GLN A CA 1
ATOM 1943 C C . GLN A 1 253 ? -0.128 16.292 -31.569 1.00 61.81 253 GLN A C 1
ATOM 1945 O O . GLN A 1 253 ? 0.932 16.228 -30.958 1.00 61.81 253 GLN A O 1
ATOM 1950 N N . VAL A 1 254 ? -1.012 15.293 -31.588 1.00 63.06 254 VAL A N 1
ATOM 1951 C CA . VAL A 1 254 ? -0.878 14.040 -30.826 1.00 63.06 254 VAL A CA 1
ATOM 1952 C C . VAL A 1 254 ? -0.897 12.798 -31.718 1.00 63.06 254 VAL A C 1
ATOM 1954 O O . VAL A 1 254 ? -0.682 11.688 -31.234 1.00 63.06 254 VAL A O 1
ATOM 1957 N N . ALA A 1 255 ? -1.135 12.969 -33.021 1.00 63.72 255 ALA A N 1
ATOM 1958 C CA . ALA A 1 255 ? -1.022 11.899 -33.995 1.00 63.72 255 ALA A CA 1
ATOM 1959 C C . ALA A 1 255 ? 0.438 11.426 -34.059 1.00 63.72 255 ALA A C 1
ATOM 1961 O O . ALA A 1 255 ? 1.350 12.254 -34.145 1.00 63.72 255 ALA A O 1
ATOM 1962 N N . PRO A 1 256 ? 0.683 10.108 -34.035 1.00 58.66 256 PRO A N 1
ATOM 1963 C CA . PRO A 1 256 ? 2.029 9.584 -34.170 1.00 58.66 256 PRO A CA 1
ATOM 1964 C C . PRO A 1 256 ? 2.620 10.018 -35.516 1.00 58.66 256 PRO A C 1
ATOM 1966 O O . PRO A 1 256 ? 1.940 9.997 -36.543 1.00 58.66 256 PRO A O 1
ATOM 1969 N N . ALA A 1 257 ? 3.902 10.398 -35.509 1.00 67.00 257 ALA A N 1
ATOM 1970 C CA . ALA A 1 257 ? 4.618 10.860 -36.703 1.00 67.00 257 ALA A CA 1
ATOM 1971 C C . ALA A 1 257 ? 4.612 9.825 -37.842 1.00 67.00 257 ALA A C 1
ATOM 1973 O O . ALA A 1 257 ? 4.772 10.183 -39.008 1.00 67.00 257 ALA A O 1
ATOM 1974 N N . GLN A 1 258 ? 4.400 8.549 -37.508 1.00 64.50 258 GLN A N 1
ATOM 1975 C CA . GLN A 1 258 ? 4.091 7.502 -38.468 1.00 64.50 258 GLN A CA 1
ATOM 1976 C C . GLN A 1 258 ? 2.727 6.875 -38.154 1.00 64.50 258 GLN A C 1
ATOM 1978 O O . GLN A 1 258 ? 2.451 6.590 -36.985 1.00 64.50 258 GLN A O 1
ATOM 1983 N N . PRO A 1 259 ? 1.876 6.631 -39.171 1.00 75.12 259 PRO A N 1
ATOM 1984 C CA . PRO A 1 259 ? 0.623 5.914 -38.989 1.00 75.12 259 PRO A CA 1
ATOM 1985 C C . PRO A 1 259 ? 0.868 4.564 -38.316 1.00 75.12 259 PRO A C 1
ATOM 1987 O O . PRO A 1 259 ? 1.760 3.816 -38.720 1.00 75.12 259 PRO A O 1
ATOM 1990 N N . ILE A 1 260 ? 0.060 4.240 -37.307 1.00 61.53 260 ILE A N 1
ATOM 1991 C CA . ILE A 1 260 ? 0.110 2.933 -36.651 1.00 61.53 260 ILE A CA 1
ATOM 1992 C C . ILE A 1 260 ? -0.261 1.880 -37.698 1.00 61.53 260 ILE A C 1
ATOM 1994 O O . ILE A 1 260 ? -1.411 1.795 -38.130 1.00 61.53 260 ILE A O 1
ATOM 1998 N N . GLN A 1 261 ? 0.718 1.083 -38.124 1.00 64.25 261 GLN A N 1
ATOM 1999 C CA . GLN A 1 261 ? 0.470 -0.065 -38.985 1.00 64.25 261 GLN A CA 1
ATOM 2000 C C . GLN A 1 261 ? -0.085 -1.205 -38.131 1.00 64.25 261 GLN A C 1
ATOM 2002 O O . GLN A 1 261 ? 0.653 -1.937 -37.469 1.00 64.25 261 GLN A O 1
ATOM 2007 N N . PHE A 1 262 ? -1.409 -1.343 -38.124 1.00 54.50 262 PHE A N 1
ATOM 2008 C CA . PHE A 1 262 ? -2.061 -2.515 -37.555 1.00 54.50 262 PHE A CA 1
ATOM 2009 C C . PHE A 1 262 ? -1.818 -3.721 -38.464 1.00 54.50 262 PHE A C 1
ATOM 2011 O O . PHE A 1 262 ? -2.150 -3.696 -39.646 1.00 54.50 262 PHE A O 1
ATOM 2018 N N . GLY A 1 263 ? -1.245 -4.780 -37.890 1.00 53.78 263 GLY A N 1
ATOM 2019 C CA . GLY A 1 263 ? -0.918 -6.012 -38.602 1.00 53.78 263 GLY A CA 1
ATOM 2020 C C . GLY A 1 263 ? 0.581 -6.166 -38.823 1.00 53.78 263 GLY A C 1
ATOM 2021 O O . GLY A 1 263 ? 1.110 -5.838 -39.880 1.00 53.78 263 GLY A O 1
ATOM 2022 N N . ARG A 1 264 ? 1.272 -6.767 -37.847 1.00 52.66 264 ARG A N 1
ATOM 2023 C CA . ARG A 1 264 ? 2.508 -7.485 -38.169 1.00 52.66 264 ARG A CA 1
ATOM 2024 C C . ARG A 1 264 ? 2.098 -8.598 -39.146 1.00 52.66 264 ARG A C 1
ATOM 2026 O O . ARG A 1 264 ? 1.156 -9.323 -38.812 1.00 52.66 264 ARG A O 1
ATOM 2033 N N . PRO A 1 265 ? 2.724 -8.744 -40.327 1.00 67.00 265 PRO A N 1
ATOM 2034 C CA . PRO A 1 265 ? 2.426 -9.874 -41.196 1.00 67.00 265 PRO A CA 1
ATOM 2035 C C . PRO A 1 265 ? 2.571 -11.154 -40.374 1.00 67.00 265 PRO A C 1
ATOM 2037 O O . PRO A 1 265 ? 3.562 -11.328 -39.658 1.00 67.00 265 PRO A O 1
ATOM 2040 N N . LYS A 1 266 ? 1.533 -11.999 -40.407 1.00 55.09 266 LYS A N 1
ATOM 2041 C CA . LYS A 1 266 ? 1.520 -13.278 -39.696 1.00 55.09 266 LYS A CA 1
ATOM 2042 C C . LYS A 1 266 ? 2.795 -14.024 -40.111 1.00 55.09 266 LYS A C 1
ATOM 2044 O O . LYS A 1 266 ? 2.987 -14.199 -41.316 1.00 55.09 266 LYS A O 1
ATOM 2049 N N . PRO A 1 267 ? 3.687 -14.401 -39.177 1.00 65.00 267 PRO A N 1
ATOM 2050 C CA . PRO A 1 267 ? 4.867 -15.168 -39.544 1.00 65.00 267 PRO A CA 1
ATOM 2051 C C . PRO A 1 267 ? 4.406 -16.422 -40.285 1.00 65.00 267 PRO A C 1
ATOM 2053 O O . PRO A 1 267 ? 3.401 -17.034 -39.903 1.00 65.00 267 PRO A O 1
ATOM 2056 N N . ALA A 1 268 ? 5.095 -16.748 -41.379 1.00 69.62 268 ALA A N 1
ATOM 2057 C CA . ALA A 1 268 ? 4.791 -17.947 -42.141 1.00 69.62 268 ALA A CA 1
ATOM 2058 C C . ALA A 1 268 ? 4.802 -19.153 -41.184 1.00 69.62 268 ALA A C 1
ATOM 2060 O O . ALA A 1 268 ? 5.683 -19.223 -40.318 1.00 69.62 268 ALA A O 1
ATOM 2061 N N . PRO A 1 269 ? 3.816 -20.063 -41.272 1.00 59.47 269 PRO A N 1
ATOM 2062 C CA . PRO A 1 269 ? 3.823 -21.261 -40.449 1.00 59.47 269 PRO A 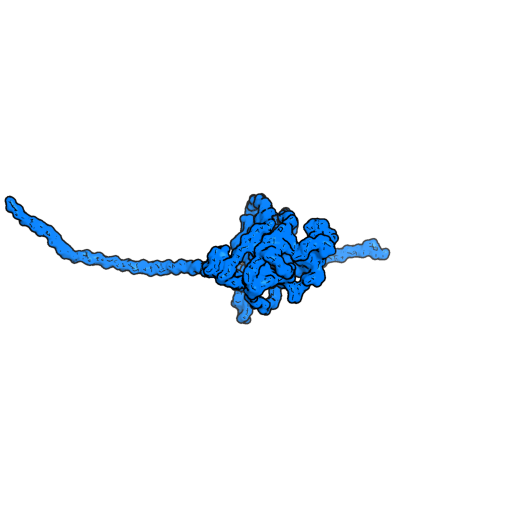CA 1
ATOM 2063 C C . PRO A 1 269 ? 5.137 -22.013 -40.686 1.00 59.47 269 PRO A C 1
ATOM 2065 O O . PRO A 1 269 ? 5.537 -22.235 -41.825 1.00 59.47 269 PRO A O 1
ATOM 2068 N N . ILE A 1 270 ? 5.818 -22.366 -39.594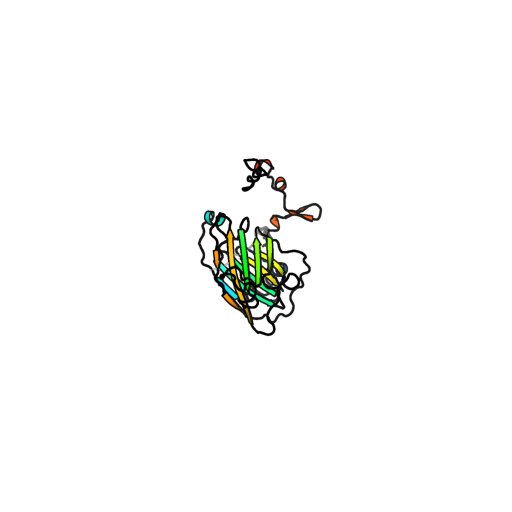 1.00 63.41 270 ILE A N 1
ATOM 2069 C CA . ILE A 1 270 ? 7.139 -23.020 -39.617 1.00 63.41 270 ILE A CA 1
ATOM 2070 C C . ILE A 1 270 ? 7.043 -24.459 -40.162 1.00 63.41 270 ILE A C 1
ATOM 2072 O O . ILE A 1 270 ? 8.054 -25.051 -40.526 1.00 63.41 270 ILE A O 1
ATOM 2076 N N . PHE A 1 271 ? 5.828 -24.995 -40.301 1.00 61.31 271 PHE A N 1
ATOM 2077 C CA . PHE A 1 271 ? 5.564 -26.290 -40.916 1.00 61.31 271 PHE A CA 1
ATOM 2078 C C . PHE A 1 271 ? 4.397 -26.160 -41.900 1.00 61.31 271 PHE A C 1
ATOM 2080 O O . PHE A 1 271 ? 3.291 -25.781 -41.503 1.00 61.31 271 PHE A O 1
ATOM 2087 N N . ALA A 1 272 ? 4.684 -26.441 -43.171 1.00 54.88 272 ALA A N 1
ATOM 2088 C CA . ALA A 1 272 ? 3.718 -26.748 -44.221 1.00 54.88 272 ALA A CA 1
ATOM 2089 C C . ALA A 1 272 ? 3.784 -28.251 -44.508 1.00 54.88 272 ALA A C 1
ATOM 2091 O O . ALA A 1 272 ? 4.912 -28.795 -44.436 1.00 54.88 272 ALA A O 1
#

Secondary structure (DSSP, 8-state):
-----------------------PPPPPP-SSSSSS-HHHHHHTT--TTS----EEEEE-------HHHHHHSPP-EEEEEEEEEETTEEEEEEEESS----TTEEEEEEEESS--TTSS--SSGGGTT--EEEEEETTEEEEEE-STT--TTT-EEEEEEEETTEEEEEEE----SS-SEEEEEEEEEEEETTSPPEEPPPEEEEEEPPS----PPP---SPPB-S-GGGEEEETTEEEEPPGGGGT--HHHHS-SS-----PPPPPPS--

Radius of gyration: 27.43 Å; chains: 1; bounding box: 43×110×84 Å

Foldseek 3Di:
DDDDDDDDDDDDDDDDDDPPPPPDPPDQDQQCPQPDHPVNCVQQQADSNAHFDWDWFFADDDPVDDPVQLVFAWFAWGTWTKAARAAQKIKIKTFTPWAGQQAQKKKKKFKQQVPDQVFFDDPDPQNRNGAWIFMQHRQFTDIDGRGPQWDPVQKAFQHWEGDTRMIMTMMGHDFDPDDQWGWMWIKMKMGHVNHHIDITGTGTDIHGHDPHHDTRDGPDDGTDGHDDLVQWDCDPNDTDGDDCVNVVHDCVNVPPPDHPDPDDDDPDPPPD